Protein 1ZK4 (pdb70)

B-factor: mean 18.52, std 14.56, range [4.97, 201.56]

Organism: Levilactobacillus brevis (NCBI:txid1580)

Solvent-accessible surface area: 11653 Å² total; per-residue (Å²): 105,98,86,0,80,74,13,9,0,0,0,1,22,0,10,101,17,34,1,49,10,0,0,41,34,0,20,104,23,31,2,70,0,5,0,2,9,144,89,57,92,52,0,101,158,8,6,172,87,31,17,77,93,90,64,3,62,22,45,104,11,47,8,36,65,83,110,5,2,58,133,0,4,70,30,0,82,189,42,31,22,70,7,3,0,0,0,4,22,23,40,54,57,19,122,61,28,113,155,107,28,71,86,77,44,95,165,138,0,30,29,21,0,44,60,1,4,84,29,0,5,89,20,0,26,103,74,0,63,95,113,73,48,19,1,0,0,0,0,11,0,10,4,9,8,75,58,63,24,115,56,22,8,2,42,27,42,0,9,25,32,0,59,97,48,2,61,70,14,0,108,55,1,52,144,112,118,32,61,6,23,0,1,2,0,0,14,9,60,14,84,21,96,122,19,79,101,110,135,52,22,57,122,56,31,20,89,160,120,84,4,44,119,27,100,13,18,79,28,44,55,0,0,117,34,0,1,71,0,0,0,79,98,2,161,201,19,48,17,45,45,42,59,49,19,21,23,29,44,97,142

Radius of gyration: 17.1 Å; Cα contacts (8 Å, |Δi|>4): 601; chains: 1; bounding box: 49×46×36 Å

Nearest PDB structures (foldseek):
  6y0s-assembly1_AAA  TM=1.003E+00  e=1.163E-55  Levilactobacillus brevis
  7a2b-assembly1_A  TM=1.004E+00  e=5.174E-55  Levilactobacillus brevis
  6y10-assembly1_A  TM=1.003E+00  e=5.859E-55  Levilactobacillus brevis
  6y0z-assembly1_A  TM=1.003E+00  e=6.635E-55  Levilactobacillus brevis
  6y1c-assembly1_A  TM=1.003E+00  e=1.315E-54  Levilactobacillus brevis

Structure (mmCIF, N/CA/C/O backbone):
data_1ZK4
#
_entry.id   1ZK4
#
_cell.length_a   55.999
_cell.length_b   79.946
_cell.length_c   114.427
_cell.angle_alpha   90.00
_cell.angle_beta   90.00
_cell.angle_gamma   90.00
#
_symmetry.space_group_name_H-M   'I 2 2 2'
#
loop_
_entity.id
_entity.type
_entity.pdbx_description
1 polymer 'R-specific alcohol dehydrogenase'
2 non-polymer 'MAGNESIUM ION'
3 non-polymer 'NADP NICOTINAMIDE-ADENINE-DINUCLEOTIDE PHOSPHATE'
4 non-polymer 1-PHENYLETHANONE
5 water water
#
loop_
_atom_site.group_PDB
_atom_site.id
_atom_site.type_symbol
_atom_site.label_atom_id
_atom_site.label_alt_id
_atom_site.label_comp_id
_atom_site.label_asym_id
_atom_site.label_entity_id
_atom_site.label_seq_id
_atom_site.pdbx_PDB_ins_code
_atom_site.Cartn_x
_atom_site.Cartn_y
_atom_site.Cartn_z
_atom_site.occupancy
_atom_site.B_iso_or_equiv
_atom_site.auth_seq_id
_atom_site.auth_comp_id
_atom_site.auth_asym_id
_atom_site.auth_atom_id
_atom_site.pdbx_PDB_model_num
ATOM 1 N N . SER A 1 1 ? 0.841 33.304 2.879 1.00 24.75 1 SER A N 1
ATOM 2 C CA . SER A 1 1 ? 0.082 34.376 3.573 1.00 24.25 1 SER A CA 1
ATOM 3 C C . SER A 1 1 ? -1.402 34.020 3.678 1.00 22.32 1 SER A C 1
ATOM 4 O O . SER A 1 1 ? -2.019 33.594 2.700 1.00 23.22 1 SER A O 1
ATOM 7 N N . ASN A 1 2 ? -1.945 34.170 4.882 1.00 20.06 2 ASN A N 1
ATOM 8 C CA . ASN A 1 2 ? -3.364 34.035 5.163 1.00 17.91 2 ASN A CA 1
ATOM 9 C C . ASN A 1 2 ? -3.963 32.640 4.985 1.00 15.61 2 ASN A C 1
ATOM 10 O O . ASN A 1 2 ? -5.171 32.482 5.145 1.00 16.07 2 ASN A O 1
ATOM 15 N N . ARG A 1 3 ? -3.157 31.606 4.720 1.00 13.53 3 ARG A N 1
ATOM 16 C CA . ARG A 1 3 ? -3.718 30.312 4.382 1.00 13.09 3 ARG A CA 1
ATOM 17 C C . ARG A 1 3 ? -4.390 29.622 5.554 1.00 12.35 3 ARG A C 1
ATOM 18 O O . ARG A 1 3 ? -5.154 28.697 5.338 1.00 13.27 3 ARG A O 1
ATOM 26 N N A LEU A 1 4 ? -4.081 30.067 6.774 0.50 12.23 4 LEU A N 1
ATOM 27 N N B LEU A 1 4 ? -4.111 30.070 6.774 0.50 11.90 4 LEU A N 1
ATOM 28 C CA A LEU A 1 4 ? -4.635 29.505 8.002 0.50 11.93 4 LEU A CA 1
ATOM 29 C CA B LEU A 1 4 ? -4.721 29.500 7.966 0.50 11.52 4 LEU A CA 1
ATOM 30 C C A LEU A 1 4 ? -5.334 30.577 8.835 0.50 12.04 4 LEU A C 1
ATOM 31 C C B LEU A 1 4 ? -5.521 30.563 8.728 0.50 11.52 4 LEU A C 1
ATOM 32 O O A LEU A 1 4 ? -5.481 30.426 10.051 0.50 12.60 4 LEU A O 1
ATOM 33 O O B LEU A 1 4 ? -5.523 30.561 9.960 0.50 12.38 4 LEU A O 1
ATOM 42 N N A ASP A 1 5 ? -5.789 31.636 8.187 0.50 11.92 5 ASP A N 1
ATOM 43 N N B ASP A 1 5 ? -6.219 31.433 7.999 0.50 11.77 5 ASP A N 1
ATOM 44 C CA A ASP A 1 5 ? -6.477 32.689 8.899 0.50 12.75 5 ASP A CA 1
ATOM 45 C CA B ASP A 1 5 ? -6.976 32.516 8.606 0.50 12.20 5 ASP A CA 1
ATOM 46 C C A ASP A 1 5 ? -7.589 32.110 9.750 0.50 12.51 5 ASP A C 1
ATOM 47 C C B ASP A 1 5 ? -7.912 31.966 9.665 0.50 12.07 5 ASP A C 1
ATOM 48 O O A ASP A 1 5 ? -8.363 31.257 9.308 0.50 13.39 5 ASP A O 1
ATOM 49 O O B ASP A 1 5 ? -8.681 31.029 9.421 0.50 12.21 5 ASP A O 1
ATOM 58 N N A GLY A 1 6 ? -7.655 32.566 10.995 0.50 12.75 6 GLY A N 1
ATOM 59 N N B GLY A 1 6 ? -7.806 32.539 10.856 0.50 11.99 6 GLY A N 1
ATOM 60 C CA A GLY A 1 6 ? -8.706 32.153 11.900 0.50 12.77 6 GLY A CA 1
ATOM 61 C CA B GLY A 1 6 ? -8.664 32.193 11.968 0.50 12.15 6 GLY A CA 1
ATOM 62 C C A GLY A 1 6 ? -8.471 30.840 12.635 0.50 12.55 6 GLY A C 1
ATOM 63 C C B GLY A 1 6 ? -8.459 30.845 12.647 0.50 12.14 6 GLY A C 1
ATOM 64 O O A GLY A 1 6 ? -9.127 30.583 13.638 0.50 13.38 6 GLY A O 1
ATOM 65 O O B GLY A 1 6 ? -9.137 30.567 13.628 0.50 12.95 6 GLY A O 1
ATOM 66 N N . LYS A 1 7 ? -7.545 30.003 12.166 1.00 11.84 7 LYS A N 1
ATOM 67 C CA . LYS A 1 7 ? -7.309 28.708 12.766 1.00 11.43 7 LYS A CA 1
ATOM 68 C C . LYS A 1 7 ? -6.621 28.857 14.125 1.00 11.66 7 LYS A C 1
ATOM 69 O O . LYS A 1 7 ? -5.868 29.813 14.363 1.00 12.09 7 LYS A O 1
ATOM 75 N N . VAL A 1 8 ? -6.883 27.901 15.003 1.00 11.36 8 VAL A N 1
ATOM 76 C CA . VAL A 1 8 ? -6.277 27.814 16.319 1.00 11.00 8 VAL A CA 1
ATOM 77 C C . VAL A 1 8 ? -5.724 26.393 16.424 1.00 10.84 8 VAL A C 1
ATOM 78 O O . VAL A 1 8 ? -6.477 25.441 16.365 1.00 11.57 8 VAL A O 1
ATOM 82 N N . ALA A 1 9 ? -4.408 26.282 16.535 1.00 10.75 9 ALA A N 1
ATOM 83 C CA . ALA A 1 9 ? -3.740 24.995 16.459 1.00 10.62 9 ALA A CA 1
ATOM 84 C C . ALA A 1 9 ? -2.994 24.651 17.733 1.00 10.89 9 ALA A C 1
ATOM 85 O O . ALA A 1 9 ? -2.345 25.482 18.318 1.00 13.32 9 ALA A O 1
ATOM 87 N N . ILE A 1 10 ? -3.067 23.385 18.100 1.00 10.59 10 ILE A N 1
ATOM 88 C CA . ILE A 1 10 ? -2.178 22.757 19.086 1.00 10.89 10 ILE A CA 1
ATOM 89 C C . ILE A 1 10 ? -1.166 21.918 18.315 1.00 10.98 10 ILE A C 1
ATOM 90 O O . ILE A 1 10 ? -1.561 21.124 17.465 1.00 11.39 10 ILE A O 1
ATOM 95 N N . ILE A 1 11 ? 0.114 22.074 18.635 1.00 10.67 11 ILE A N 1
ATOM 96 C CA . ILE A 1 11 ? 1.167 21.255 18.038 1.00 10.80 11 ILE A CA 1
ATOM 97 C C . ILE A 1 11 ? 1.942 20.624 19.179 1.00 10.95 11 ILE A C 1
ATOM 98 O O . ILE A 1 11 ? 2.640 21.307 19.935 1.00 11.74 11 ILE A O 1
ATOM 103 N N . THR A 1 12 ? 1.817 19.309 19.323 1.00 10.86 12 THR A N 1
ATOM 104 C CA . THR A 1 12 ? 2.578 18.625 20.370 1.00 11.48 12 THR A CA 1
ATOM 105 C C . THR A 1 12 ? 4.009 18.449 19.938 1.00 11.71 12 THR A C 1
ATOM 106 O O . THR A 1 12 ? 4.304 18.255 18.763 1.00 12.85 12 THR A O 1
ATOM 110 N N . GLY A 1 13 ? 4.927 18.501 20.893 1.00 12.28 13 GLY A N 1
ATOM 111 C CA . GLY A 1 13 ? 6.330 18.495 20.531 1.00 13.04 13 GLY A CA 1
ATOM 112 C C . GLY A 1 13 ? 6.702 19.613 19.585 1.00 12.32 13 GLY A C 1
ATOM 113 O O . GLY A 1 13 ? 7.506 19.453 18.671 1.00 13.80 13 GLY A O 1
ATOM 114 N N . GLY A 1 14 ? 6.117 20.779 19.824 1.00 12.03 14 GLY A N 1
ATOM 115 C CA . GLY A 1 14 ? 6.273 21.921 18.957 1.00 12.27 14 GLY A CA 1
ATOM 116 C C . GLY A 1 14 ? 7.440 22.832 19.263 1.00 12.27 14 GLY A C 1
ATOM 117 O O . GLY A 1 14 ? 7.582 23.893 18.680 1.00 13.18 14 GLY A O 1
ATOM 118 N N . THR A 1 15 ? 8.263 22.449 20.230 1.00 13.34 15 THR A N 1
ATOM 119 C CA . THR A 1 15 ? 9.341 23.321 20.691 1.00 14.08 15 THR A CA 1
ATOM 120 C C . THR A 1 15 ? 10.673 23.112 19.995 1.00 14.54 15 THR A C 1
ATOM 121 O O . THR A 1 15 ? 11.593 23.896 20.193 1.00 15.69 15 THR A O 1
ATOM 125 N N . LEU A 1 16 ? 10.765 22.070 19.168 1.00 14.58 16 LEU A N 1
ATOM 126 C CA . LEU A 1 16 ? 12.000 21.634 18.517 1.00 15.34 16 LEU A CA 1
ATOM 127 C C . LEU A 1 16 ? 11.703 21.152 17.119 1.00 14.61 16 LEU A C 1
ATOM 128 O O . LEU A 1 16 ? 10.612 20.662 16.866 1.00 14.97 16 LEU A O 1
ATOM 133 N N . GLY A 1 17 ? 12.687 21.265 16.233 1.00 14.94 17 GLY A N 1
ATOM 134 C CA . GLY A 1 17 ? 12.723 20.474 15.015 1.00 14.52 17 GLY A CA 1
ATOM 135 C C . GLY A 1 17 ? 11.502 20.658 14.135 1.00 13.54 17 GLY A C 1
ATOM 136 O O . GLY A 1 17 ? 11.085 21.773 13.829 1.00 13.99 17 GLY A O 1
ATOM 137 N N . ILE A 1 18 ? 10.959 19.538 13.699 1.00 13.35 18 ILE A N 1
ATOM 138 C CA . ILE A 1 18 ? 9.788 19.529 12.834 1.00 12.85 18 ILE A CA 1
ATOM 139 C C . ILE A 1 18 ? 8.631 20.315 13.461 1.00 12.33 18 ILE A C 1
ATOM 140 O O . ILE A 1 18 ? 8.031 21.163 12.805 1.00 12.31 18 ILE A O 1
ATOM 145 N N . GLY A 1 19 ? 8.317 20.024 14.715 1.00 12.01 19 GLY A N 1
ATOM 146 C CA . GLY A 1 19 ? 7.201 20.691 15.365 1.00 11.83 19 GLY A CA 1
ATOM 147 C C . GLY A 1 19 ? 7.345 22.199 15.404 1.00 11.79 19 GLY A C 1
ATOM 148 O O . GLY A 1 19 ? 6.382 22.937 15.202 1.00 11.68 19 GLY A O 1
ATOM 149 N N . LEU A 1 20 ? 8.556 22.656 15.697 1.00 11.76 20 LEU A N 1
ATOM 150 C CA . LEU A 1 20 ? 8.847 24.087 15.713 1.00 12.14 20 LEU A CA 1
ATOM 151 C C . LEU A 1 20 ? 8.665 24.726 14.336 1.00 11.79 20 LEU A C 1
ATOM 152 O O . LEU A 1 20 ? 8.172 25.845 14.236 1.00 12.06 20 LEU A O 1
ATOM 157 N N . ALA A 1 21 ? 9.075 24.035 13.281 1.00 11.91 21 ALA A N 1
ATOM 158 C CA . ALA A 1 21 ? 8.881 24.557 11.935 1.00 11.33 21 ALA A CA 1
ATOM 159 C C . ALA A 1 21 ? 7.412 24.606 11.569 1.00 11.31 21 ALA A C 1
ATOM 160 O O . ALA A 1 21 ? 6.969 25.572 10.970 1.00 11.65 21 ALA A O 1
ATOM 162 N N . ILE A 1 22 ? 6.654 23.583 11.945 1.00 10.89 22 ILE A N 1
ATOM 163 C CA . ILE A 1 22 ? 5.220 23.602 11.719 1.00 10.88 22 ILE A CA 1
ATOM 164 C C . ILE A 1 22 ? 4.620 24.831 12.432 1.00 11.32 22 ILE A C 1
ATOM 165 O O . ILE A 1 22 ? 3.847 25.592 11.856 1.00 11.52 22 ILE A O 1
ATOM 170 N N . ALA A 1 23 ? 5.015 25.049 13.681 1.00 11.01 23 ALA A N 1
ATOM 171 C CA . ALA A 1 23 ? 4.522 26.200 14.442 1.00 11.22 23 ALA A CA 1
ATOM 172 C C . ALA A 1 23 ? 4.854 27.507 13.764 1.00 11.53 23 ALA A C 1
ATOM 173 O O . ALA A 1 23 ? 4.013 28.406 13.710 1.00 12.23 23 ALA A O 1
ATOM 175 N N . THR A 1 24 ? 6.083 27.614 13.268 1.00 11.88 24 THR A N 1
ATOM 176 C CA . THR A 1 24 ? 6.561 28.845 12.644 1.00 12.28 24 THR A CA 1
ATOM 177 C C . THR A 1 24 ? 5.746 29.167 11.396 1.00 12.43 24 THR A C 1
ATOM 178 O O . THR A 1 24 ? 5.292 30.284 11.216 1.00 13.25 24 THR A O 1
ATOM 182 N N . LYS A 1 25 ? 5.553 28.173 10.539 1.00 12.06 25 LYS A N 1
ATOM 183 C CA . LYS A 1 25 ? 4.794 28.385 9.326 1.00 11.93 25 LYS A CA 1
ATOM 184 C C . LYS A 1 25 ? 3.320 28.582 9.627 1.00 11.73 25 LYS A C 1
ATOM 185 O O . LYS A 1 25 ? 2.655 29.371 8.958 1.00 12.86 25 LYS A O 1
ATOM 191 N N . PHE A 1 26 ? 2.794 27.929 10.656 1.00 11.42 26 PHE A N 1
ATOM 192 C CA . PHE A 1 26 ? 1.396 28.131 11.018 1.00 11.18 26 PHE A CA 1
ATOM 193 C C . PHE A 1 26 ? 1.171 29.585 11.435 1.00 11.94 26 PHE A C 1
ATOM 194 O O . PHE A 1 26 ? 0.190 30.202 11.001 1.00 12.52 26 PHE A O 1
ATOM 202 N N . VAL A 1 27 ? 2.049 30.119 12.286 1.00 11.60 27 VAL A N 1
ATOM 203 C CA . VAL A 1 27 ? 1.919 31.502 12.689 1.00 11.97 27 VAL A CA 1
ATOM 204 C C . VAL A 1 27 ? 2.018 32.429 11.460 1.00 12.59 27 VAL A C 1
ATOM 205 O O . VAL A 1 27 ? 1.265 33.404 11.336 1.00 13.23 27 VAL A O 1
ATOM 209 N N A GLU A 1 28 ? 2.955 32.144 10.562 0.50 12.91 28 GLU A N 1
ATOM 210 N N B GLU A 1 28 ? 2.979 32.152 10.584 0.50 12.40 28 GLU A N 1
ATOM 211 C CA A GLU A 1 28 ? 3.133 32.968 9.366 0.50 13.91 28 GLU A CA 1
ATOM 212 C CA B GLU A 1 28 ? 3.152 32.946 9.372 0.50 13.21 28 GLU A CA 1
ATOM 213 C C A GLU A 1 28 ? 1.895 32.986 8.492 0.50 13.61 28 GLU A C 1
ATOM 214 C C B GLU A 1 28 ? 1.845 33.019 8.596 0.50 12.98 28 GLU A C 1
ATOM 215 O O A GLU A 1 28 ? 1.663 33.957 7.782 0.50 14.35 28 GLU A O 1
ATOM 216 O O B GLU A 1 28 ? 1.491 34.078 8.097 0.50 13.85 28 GLU A O 1
ATOM 227 N N . GLU A 1 29 ? 1.130 31.905 8.517 1.00 12.62 29 GLU A N 1
ATOM 228 C CA . GLU A 1 29 ? -0.088 31.799 7.740 1.00 12.41 29 GLU A CA 1
ATOM 229 C C . GLU A 1 29 ? -1.344 32.232 8.474 1.00 12.50 29 GLU A C 1
ATOM 230 O O . GLU A 1 29 ? -2.447 32.104 7.942 1.00 13.34 29 GLU A O 1
ATOM 236 N N . GLY A 1 30 ? -1.192 32.793 9.667 1.00 12.70 30 GLY A N 1
ATOM 237 C CA . GLY A 1 30 ? -2.304 33.415 10.355 1.00 12.77 30 GLY A CA 1
ATOM 238 C C . GLY A 1 30 ? -2.932 32.607 11.472 1.00 12.38 30 GLY A C 1
ATOM 239 O O . GLY A 1 30 ? -3.896 33.059 12.087 1.00 13.20 30 GLY A O 1
ATOM 240 N N . ALA A 1 31 ? -2.436 31.399 11.738 1.00 11.78 31 ALA A N 1
ATOM 241 C CA . ALA A 1 31 ? -2.955 30.606 12.843 1.00 11.60 31 ALA A CA 1
ATOM 242 C C . ALA A 1 31 ? -2.434 31.119 14.182 1.00 11.80 31 ALA A C 1
ATOM 243 O O . ALA A 1 31 ? -1.309 31.604 14.283 1.00 13.55 31 ALA A O 1
ATOM 245 N N . LYS A 1 32 ? -3.238 30.925 15.221 1.00 11.78 32 LYS A N 1
ATOM 246 C CA . LYS A 1 32 ? -2.775 31.021 16.597 1.00 12.11 32 LYS A CA 1
ATOM 247 C C . LYS A 1 32 ? -2.329 29.631 17.000 1.00 11.98 32 LYS A C 1
ATOM 248 O O . LYS A 1 32 ? -2.938 28.664 16.598 1.00 13.45 32 LYS A O 1
ATOM 254 N N . VAL A 1 33 ? -1.243 29.541 17.766 1.00 11.47 33 VAL A N 1
ATOM 255 C CA . VAL A 1 33 ? -0.602 28.250 18.029 1.00 11.67 33 VAL A CA 1
ATOM 256 C C . VAL A 1 33 ? -0.260 28.088 19.499 1.00 11.68 33 VAL A C 1
ATOM 257 O O . VAL A 1 33 ? 0.324 28.962 20.109 1.00 12.58 33 VAL A O 1
ATOM 261 N N . MET A 1 34 ? -0.606 26.931 20.040 1.00 11.31 34 MET A N 1
ATOM 262 C CA . MET A 1 34 ? -0.080 26.471 21.317 1.00 11.54 34 MET A CA 1
ATOM 263 C C . MET A 1 34 ? 0.857 25.306 21.031 1.00 12.18 34 MET A C 1
ATOM 264 O O . MET A 1 34 ? 0.417 24.271 20.522 1.00 12.86 34 MET A O 1
ATOM 269 N N . ILE A 1 35 ? 2.135 25.487 21.356 1.00 11.38 35 ILE A N 1
ATOM 270 C CA . ILE A 1 35 ? 3.105 24.407 21.255 1.00 11.46 35 ILE A CA 1
ATOM 271 C C . ILE A 1 35 ? 3.274 23.735 22.600 1.00 11.59 35 ILE A C 1
ATOM 272 O O . ILE A 1 35 ? 3.237 24.393 23.630 1.00 13.11 35 ILE A O 1
ATOM 277 N N . THR A 1 36 ? 3.482 22.427 22.592 1.00 11.77 36 THR A N 1
ATOM 278 C CA . THR A 1 36 ? 3.808 21.703 23.823 1.00 12.10 36 THR A CA 1
ATOM 279 C C . THR A 1 36 ? 5.201 21.102 23.761 1.00 12.25 36 THR A C 1
ATOM 280 O O . THR A 1 36 ? 5.779 20.883 22.705 1.00 13.36 36 THR A O 1
ATOM 284 N N . GLY A 1 37 ? 5.716 20.820 24.942 1.00 12.89 37 GLY A N 1
ATOM 285 C CA . GLY A 1 37 ? 6.964 20.125 25.098 1.00 13.68 37 GLY A CA 1
ATOM 286 C C . GLY A 1 37 ? 7.126 19.821 26.567 1.00 14.07 37 GLY A C 1
ATOM 287 O O . GLY A 1 37 ? 6.392 20.347 27.416 1.00 14.32 37 GLY A O 1
ATOM 288 N N . ARG A 1 38 ? 8.109 18.988 26.878 1.00 14.78 38 ARG A N 1
ATOM 289 C CA . ARG A 1 38 ? 8.354 18.564 28.244 1.00 15.76 38 ARG A CA 1
ATOM 290 C C . ARG A 1 38 ? 9.061 19.580 29.118 1.00 15.50 38 ARG A C 1
ATOM 291 O O . ARG A 1 38 ? 8.951 19.508 30.336 1.00 16.92 38 ARG A O 1
ATOM 299 N N . HIS A 1 39 ? 9.818 20.483 28.512 1.00 15.57 39 HIS A N 1
ATOM 300 C CA . HIS A 1 39 ? 10.762 21.324 29.257 1.00 16.03 39 HIS A CA 1
ATOM 301 C C . HIS A 1 39 ? 10.446 22.794 29.083 1.00 16.51 39 HIS A C 1
ATOM 302 O O . HIS A 1 39 ? 10.488 23.315 27.974 1.00 16.55 39 HIS A O 1
ATOM 309 N N . SER A 1 40 ? 10.139 23.461 30.195 1.00 17.64 40 SER A N 1
ATOM 310 C CA . SER A 1 40 ? 9.729 24.866 30.178 1.00 18.80 40 SER A CA 1
ATOM 311 C C . SER A 1 40 ? 10.822 25.779 29.681 1.00 19.20 40 SER A C 1
ATOM 312 O O . SER A 1 40 ? 10.563 26.763 28.993 1.00 19.39 40 SER A O 1
ATOM 315 N N . ASP A 1 41 ? 12.048 25.457 30.048 1.00 19.62 41 ASP A N 1
ATOM 316 C CA . ASP A 1 41 ? 13.197 26.215 29.600 1.00 21.12 41 ASP A CA 1
ATOM 317 C C . ASP A 1 41 ? 13.190 26.327 28.061 1.00 20.14 41 ASP A C 1
ATOM 318 O O . ASP A 1 41 ? 13.211 27.411 27.467 1.00 22.70 41 ASP A O 1
ATOM 323 N N . VAL A 1 42 ? 13.071 25.184 27.420 1.00 18.31 42 VAL A N 1
ATOM 324 C CA . VAL A 1 42 ? 13.116 25.124 25.973 1.00 17.39 42 VAL A CA 1
ATOM 325 C C . VAL A 1 42 ? 11.868 25.737 25.346 1.00 16.66 42 VAL A C 1
ATOM 326 O O . VAL A 1 42 ? 11.940 26.470 24.358 1.00 17.72 42 VAL A O 1
ATOM 330 N N . GLY A 1 43 ? 10.726 25.427 25.937 1.00 15.77 43 GLY A N 1
ATOM 331 C CA . GLY A 1 43 ? 9.449 25.770 25.357 1.00 14.98 43 GLY A CA 1
ATOM 332 C C . GLY A 1 43 ? 9.138 27.255 25.364 1.00 15.15 43 GLY A C 1
ATOM 333 O O . GLY A 1 43 ? 8.615 27.784 24.387 1.00 15.62 43 GLY A O 1
ATOM 334 N N . GLU A 1 44 ? 9.449 27.953 26.449 1.00 15.69 44 GLU A N 1
ATOM 335 C CA . GLU A 1 44 ? 9.176 29.387 26.469 1.00 17.07 44 GLU A CA 1
ATOM 336 C C . GLU A 1 44 ? 10.050 30.133 25.484 1.00 17.51 44 GLU A C 1
ATOM 337 O O . GLU A 1 44 ? 9.571 31.046 24.807 1.00 17.78 44 GLU A O 1
ATOM 343 N N . LYS A 1 45 ? 11.321 29.735 25.402 1.00 18.67 45 LYS A N 1
ATOM 344 C CA . LYS A 1 45 ? 12.255 30.278 24.431 1.00 19.47 45 LYS A CA 1
ATOM 345 C C . LYS A 1 45 ? 11.709 30.081 23.029 1.00 18.26 45 LYS A C 1
ATOM 346 O O . LYS A 1 45 ? 11.722 31.000 22.214 1.00 18.01 45 LYS A O 1
ATOM 352 N N . ALA A 1 46 ? 11.249 28.864 22.757 1.00 17.23 46 ALA A N 1
ATOM 353 C CA . ALA A 1 46 ? 10.787 28.504 21.427 1.00 16.17 46 ALA A CA 1
ATOM 354 C C . ALA A 1 46 ? 9.596 29.366 21.017 1.00 15.33 46 ALA A C 1
ATOM 355 O O . ALA A 1 46 ? 9.568 29.899 19.922 1.00 15.71 46 ALA A O 1
ATOM 357 N N . ALA A 1 47 ? 8.608 29.499 21.890 1.00 14.65 47 ALA A N 1
ATOM 358 C CA . ALA A 1 47 ? 7.431 30.291 21.561 1.00 14.61 47 ALA A CA 1
ATOM 359 C C . ALA A 1 47 ? 7.823 31.730 21.233 1.00 14.97 47 ALA A C 1
ATOM 360 O O . ALA A 1 47 ? 7.402 32.278 20.220 1.00 15.50 47 ALA A O 1
ATOM 362 N N . LYS A 1 48 ? 8.650 32.338 22.079 1.00 15.78 48 LYS A N 1
ATOM 363 C CA . LYS A 1 48 ? 9.046 33.718 21.870 1.00 17.17 48 LYS A CA 1
ATOM 364 C C . LYS A 1 48 ? 9.846 33.872 20.581 1.00 17.96 48 LYS A C 1
ATOM 365 O O . LYS A 1 48 ? 9.775 34.915 19.948 1.00 18.66 48 LYS A O 1
ATOM 371 N N . SER A 1 49 ? 10.593 32.845 20.184 1.00 18.29 49 SER A N 1
ATOM 372 C CA . SER A 1 49 ? 11.401 32.909 18.970 1.00 18.84 49 SER A CA 1
ATOM 373 C C . SER A 1 49 ? 10.543 32.967 17.703 1.00 18.25 49 SER A C 1
ATOM 374 O O . SER A 1 49 ? 11.007 33.409 16.656 1.00 19.55 49 SER A O 1
ATOM 377 N N . VAL A 1 50 ? 9.301 32.494 17.809 1.00 16.90 50 VAL A N 1
ATOM 378 C CA . VAL A 1 50 ? 8.351 32.498 16.694 1.00 16.34 50 VAL A CA 1
ATOM 379 C C . VAL A 1 50 ? 7.492 33.768 16.652 1.00 16.08 50 VAL A C 1
ATOM 380 O O . VAL A 1 50 ? 7.254 34.310 15.591 1.00 16.98 50 VAL A O 1
ATOM 384 N N . GLY A 1 51 ? 6.989 34.205 17.792 1.00 15.06 51 GLY A N 1
ATOM 385 C CA . GLY A 1 51 ? 6.104 35.347 17.787 1.00 15.44 51 GLY A CA 1
ATOM 386 C C . GLY A 1 51 ? 5.716 35.755 19.175 1.00 15.18 51 GLY A C 1
ATOM 387 O O . GLY A 1 51 ? 6.279 35.300 20.155 1.00 15.44 51 GLY A O 1
ATOM 388 N N . THR A 1 52 ? 4.760 36.669 19.241 1.00 15.72 52 THR A N 1
ATOM 389 C CA . THR A 1 52 ? 4.305 37.207 20.510 1.00 16.23 52 THR A CA 1
ATOM 390 C C . THR A 1 52 ? 3.215 36.329 21.106 1.00 16.46 52 THR A C 1
ATOM 391 O O . THR A 1 52 ? 2.716 35.465 20.442 1.00 17.38 52 THR A O 1
ATOM 395 N N . PRO A 1 53 ? 2.858 36.514 22.373 1.00 15.98 53 PRO A N 1
ATOM 396 C CA . PRO A 1 53 ? 1.851 35.641 23.005 1.00 16.14 53 PRO A CA 1
ATOM 397 C C . PRO A 1 53 ? 0.465 35.684 22.388 1.00 15.41 53 PRO A C 1
ATOM 398 O O . PRO A 1 53 ? -0.289 34.743 22.569 1.00 16.90 53 PRO A O 1
ATOM 402 N N . ASP A 1 54 ? 0.136 36.764 21.676 1.00 14.65 54 ASP A N 1
ATOM 403 C CA . ASP A 1 54 ? -1.100 36.819 20.935 1.00 14.72 54 ASP A CA 1
ATOM 404 C C . ASP A 1 54 ? -1.109 35.913 19.702 1.00 14.34 54 ASP A C 1
ATOM 405 O O . ASP A 1 54 ? -2.161 35.706 19.131 1.00 15.97 54 ASP A O 1
ATOM 410 N N . GLN A 1 55 ? 0.065 35.435 19.290 1.00 14.06 55 GLN A N 1
ATOM 411 C CA . GLN A 1 55 ? 0.230 34.512 18.168 1.00 13.98 55 GLN A CA 1
ATOM 412 C C . GLN A 1 55 ? 0.535 33.071 18.590 1.00 13.21 55 GLN A C 1
ATOM 413 O O . GLN A 1 55 ? 0.045 32.163 17.981 1.00 13.90 55 GLN A O 1
ATOM 419 N N . ILE A 1 56 ? 1.383 32.919 19.592 1.00 12.67 56 ILE A N 1
ATOM 420 C CA . ILE A 1 56 ? 1.891 31.609 19.957 1.00 12.47 56 ILE A CA 1
ATOM 421 C C . ILE A 1 56 ? 2.282 31.620 21.437 1.00 13.83 56 ILE A C 1
ATOM 422 O O . ILE A 1 56 ? 2.898 32.538 21.945 1.00 15.69 56 ILE A O 1
ATOM 427 N N . GLN A 1 57 ? 1.893 30.538 22.107 1.00 12.57 57 GLN A N 1
ATOM 428 C CA . GLN A 1 57 ? 2.271 30.265 23.475 1.00 12.86 57 GLN A CA 1
ATOM 429 C C . GLN A 1 57 ? 2.723 28.815 23.636 1.00 13.14 57 GLN A C 1
ATOM 430 O O . GLN A 1 57 ? 2.546 28.008 22.735 1.00 13.57 57 GLN A O 1
ATOM 436 N N . PHE A 1 58 ? 3.335 28.563 24.787 1.00 13.08 58 PHE A N 1
ATOM 437 C CA . PHE A 1 58 ? 3.832 27.258 25.176 1.00 12.92 58 PHE A CA 1
ATOM 438 C C . PHE A 1 58 ? 2.996 26.710 26.316 1.00 13.35 58 PHE A C 1
ATOM 439 O O . PHE A 1 58 ? 2.600 27.450 27.225 1.00 14.89 58 PHE A O 1
ATOM 447 N N . PHE A 1 59 ? 2.770 25.403 26.290 1.00 12.83 59 PHE A N 1
ATOM 448 C CA . PHE A 1 59 ? 2.138 24.657 27.369 1.00 13.11 59 PHE A CA 1
ATOM 449 C C . PHE A 1 59 ? 2.955 23.404 27.656 1.00 13.25 59 PHE A C 1
ATOM 450 O O . PHE A 1 59 ? 3.120 22.546 26.785 1.00 13.80 59 PHE A O 1
ATOM 458 N N . GLN A 1 60 ? 3.468 23.290 28.872 1.00 13.67 60 GLN A N 1
ATOM 459 C CA . GLN A 1 60 ? 4.293 22.154 29.252 1.00 13.70 60 GLN A CA 1
ATOM 460 C C . GLN A 1 60 ? 3.424 20.907 29.397 1.00 13.98 60 GLN A C 1
ATOM 461 O O . GLN A 1 60 ? 2.461 20.901 30.140 1.00 14.70 60 GLN A O 1
ATOM 467 N N . HIS A 1 61 ? 3.759 19.846 28.665 1.00 13.89 61 HIS A N 1
ATOM 468 C CA . HIS A 1 61 ? 2.946 18.648 28.641 1.00 14.14 61 HIS A CA 1
ATOM 469 C C . HIS A 1 61 ? 3.720 17.537 27.992 1.00 14.46 61 HIS A C 1
ATOM 470 O O . HIS A 1 61 ? 4.419 17.732 27.004 1.00 16.74 61 HIS A O 1
ATOM 477 N N . ASP A 1 62 ? 3.589 16.370 28.588 1.00 15.07 62 ASP A N 1
ATOM 478 C CA . ASP A 1 62 ? 4.015 15.105 28.035 1.00 15.72 62 ASP A CA 1
ATOM 479 C C . ASP A 1 62 ? 2.776 14.496 27.376 1.00 15.32 62 ASP A C 1
ATOM 480 O O . ASP A 1 62 ? 1.763 14.334 28.022 1.00 15.28 62 ASP A O 1
ATOM 485 N N A SER A 1 63 ? 2.841 14.183 26.087 0.50 15.18 63 SER A N 1
ATOM 486 N N B SER A 1 63 ? 2.875 14.166 26.089 0.50 15.74 63 SER A N 1
ATOM 487 C CA A SER A 1 63 ? 1.646 13.718 25.380 0.50 14.48 63 SER A CA 1
ATOM 488 C CA B SER A 1 63 ? 1.722 13.679 25.328 0.50 15.52 63 SER A CA 1
ATOM 489 C C A SER A 1 63 ? 1.096 12.385 25.902 0.50 14.48 63 SER A C 1
ATOM 490 C C B SER A 1 63 ? 1.116 12.386 25.887 0.50 15.07 63 SER A C 1
ATOM 491 O O A SER A 1 63 ? -0.049 12.053 25.629 0.50 14.30 63 SER A O 1
ATOM 492 O O B SER A 1 63 ? -0.042 12.084 25.627 0.50 14.94 63 SER A O 1
ATOM 497 N N . SER A 1 64 ? 1.883 11.633 26.670 1.00 14.52 64 SER A N 1
ATOM 498 C CA . SER A 1 64 ? 1.379 10.418 27.304 1.00 15.02 64 SER A CA 1
ATOM 499 C C . SER A 1 64 ? 0.450 10.698 28.505 1.00 15.56 64 SER A C 1
ATOM 500 O O . SER A 1 64 ? -0.155 9.767 29.025 1.00 17.23 64 SER A O 1
ATOM 503 N N . ASP A 1 65 ? 0.371 11.957 28.937 1.00 15.45 65 ASP A N 1
ATOM 504 C CA . ASP A 1 65 ? -0.346 12.379 30.143 1.00 16.17 65 ASP A CA 1
ATOM 505 C C . ASP A 1 65 ? -1.778 12.695 29.751 1.00 16.09 65 ASP A C 1
ATOM 506 O O . ASP A 1 65 ? -2.083 13.783 29.273 1.00 15.65 65 ASP A O 1
ATOM 511 N N . GLU A 1 66 ? -2.655 11.728 29.972 1.00 16.47 66 GLU A N 1
ATOM 512 C CA . GLU A 1 66 ? -4.043 11.803 29.578 1.00 16.24 66 GLU A CA 1
ATOM 513 C C . GLU A 1 66 ? -4.762 13.001 30.209 1.00 16.81 66 GLU A C 1
ATOM 514 O O . GLU A 1 66 ? -5.443 13.755 29.519 1.00 16.96 66 GLU A O 1
ATOM 520 N N . ASP A 1 67 ? -4.613 13.185 31.517 1.00 17.40 67 ASP A N 1
ATOM 521 C CA . ASP A 1 67 ? -5.260 14.300 32.193 1.00 18.15 67 ASP A CA 1
ATOM 522 C C . ASP A 1 67 ? -4.761 15.648 31.673 1.00 17.25 67 ASP A C 1
ATOM 523 O O . ASP A 1 67 ? -5.524 16.614 31.578 1.00 18.58 67 ASP A O 1
ATOM 528 N N . GLY A 1 68 ? -3.483 15.725 31.344 1.00 15.95 68 GLY A N 1
ATOM 529 C CA . GLY A 1 68 ? -2.897 16.945 30.823 1.00 15.38 68 GLY A CA 1
ATOM 530 C C . GLY A 1 68 ? -3.475 17.385 29.496 1.00 14.18 68 GLY A C 1
ATOM 531 O O . GLY A 1 68 ? -3.478 18.568 29.195 1.00 15.01 68 GLY A O 1
ATOM 532 N N . TRP A 1 69 ? -3.959 16.441 28.700 1.00 14.64 69 TRP A N 1
ATOM 533 C CA . TRP A 1 69 ? -4.613 16.786 27.437 1.00 13.85 69 TRP A CA 1
ATOM 534 C C . TRP A 1 69 ? -5.829 17.705 27.614 1.00 14.24 69 TRP A C 1
ATOM 535 O O . TRP A 1 69 ? -6.036 18.625 26.835 1.00 13.85 69 TRP A O 1
ATOM 546 N N . THR A 1 70 ? -6.625 17.438 28.640 1.00 14.93 70 THR A N 1
ATOM 547 C CA . THR A 1 70 ? -7.779 18.259 28.955 1.00 16.06 70 THR A CA 1
ATOM 548 C C . THR A 1 70 ? -7.328 19.674 29.303 1.00 14.98 70 THR A C 1
ATOM 549 O O . THR A 1 70 ? -7.863 20.651 28.785 1.00 15.71 70 THR A O 1
ATOM 553 N N . LYS A 1 71 ? -6.300 19.776 30.142 1.00 14.80 71 LYS A N 1
ATOM 554 C CA . LYS A 1 71 ? -5.755 21.069 30.537 1.00 14.83 71 LYS A CA 1
ATOM 555 C C . LYS A 1 71 ? -5.185 21.823 29.350 1.00 13.86 71 LYS A C 1
ATOM 556 O O . LYS A 1 71 ? -5.307 23.036 29.284 1.00 14.47 71 LYS A O 1
ATOM 562 N N . LEU A 1 72 ? -4.574 21.112 28.413 1.00 13.36 72 LEU A N 1
ATOM 563 C CA . LEU A 1 72 ? -3.980 21.707 27.229 1.00 13.20 72 LEU A CA 1
ATOM 564 C C . LEU A 1 72 ? -5.057 22.318 26.337 1.00 13.06 72 LEU A C 1
ATOM 565 O O . LEU A 1 72 ? -4.933 23.456 25.889 1.00 13.26 72 LEU A O 1
ATOM 570 N N . PHE A 1 73 ? -6.118 21.566 26.065 1.00 13.44 73 PHE A N 1
ATOM 571 C CA . PHE A 1 73 ? -7.213 22.104 25.263 1.00 13.22 73 PHE A CA 1
ATOM 572 C C . PHE A 1 73 ? -7.847 23.320 25.956 1.00 13.44 73 PHE A C 1
ATOM 573 O O . PHE A 1 73 ? -8.133 24.332 25.315 1.00 14.30 73 PHE A O 1
ATOM 581 N N . ASP A 1 74 ? -8.039 23.243 27.274 1.00 14.29 74 ASP A N 1
ATOM 582 C CA . ASP A 1 74 ? -8.639 24.359 27.996 1.00 14.44 74 ASP A CA 1
ATOM 583 C C . ASP A 1 74 ? -7.744 25.584 27.938 1.00 14.10 74 ASP A C 1
ATOM 584 O O . ASP A 1 74 ? -8.229 26.687 27.772 1.00 14.90 74 ASP A O 1
ATOM 589 N N . ALA A 1 75 ? -6.440 25.415 28.099 1.00 14.19 75 ALA A N 1
ATOM 590 C CA . ALA A 1 75 ? -5.518 26.553 28.074 1.00 14.12 75 ALA A CA 1
ATOM 591 C C . ALA A 1 75 ? -5.471 27.192 26.696 1.00 13.49 75 ALA A C 1
ATOM 592 O O . ALA A 1 75 ? -5.405 28.405 26.564 1.00 14.41 75 ALA A O 1
ATOM 594 N N A THR A 1 76 ? -5.520 26.360 25.663 0.50 12.51 76 THR A N 1
ATOM 595 N N B THR A 1 76 ? -5.533 26.367 25.657 0.50 13.74 76 THR A N 1
ATOM 596 C CA A THR A 1 76 ? -5.476 26.866 24.304 0.50 12.19 76 THR A CA 1
ATOM 597 C CA B THR A 1 76 ? -5.505 26.877 24.294 0.50 14.23 76 THR A CA 1
ATOM 598 C C A THR A 1 76 ? -6.734 27.660 23.983 0.50 11.94 76 THR A C 1
ATOM 599 C C B THR A 1 76 ? -6.784 27.641 23.985 0.50 14.96 76 THR A C 1
ATOM 600 O O A THR A 1 76 ? -6.653 28.760 23.440 0.50 12.12 76 THR A O 1
ATOM 601 O O B THR A 1 76 ? -6.748 28.698 23.363 0.50 15.32 76 THR A O 1
ATOM 608 N N A GLU A 1 77 ? -7.888 27.116 24.333 0.50 11.90 77 GLU A N 1
ATOM 609 N N B GLU A 1 77 ? -7.906 27.107 24.443 0.50 15.93 77 GLU A N 1
ATOM 610 C CA A GLU A 1 77 ? -9.128 27.841 24.111 0.50 12.61 77 GLU A CA 1
ATOM 611 C CA B GLU A 1 77 ? -9.199 27.749 24.243 0.50 17.04 77 GLU A CA 1
ATOM 612 C C A GLU A 1 77 ? -9.163 29.145 24.923 0.50 13.07 77 GLU A C 1
ATOM 613 C C B GLU A 1 77 ? -9.291 29.078 24.978 0.50 16.96 77 GLU A C 1
ATOM 614 O O A GLU A 1 77 ? -9.601 30.172 24.426 0.50 12.77 77 GLU A O 1
ATOM 615 O O B GLU A 1 77 ? -9.906 30.018 24.486 0.50 17.81 77 GLU A O 1
ATOM 626 N N A LYS A 1 78 ? -8.697 29.126 26.166 0.50 13.87 78 LYS A N 1
ATOM 627 N N B LYS A 1 78 ? -8.683 29.141 26.158 0.50 16.20 78 LYS A N 1
ATOM 628 C CA A LYS A 1 78 ? -8.663 30.350 26.963 0.50 15.01 78 LYS A CA 1
ATOM 629 C CA B LYS A 1 78 ? -8.664 30.356 26.960 0.50 15.92 78 LYS A CA 1
ATOM 630 C C . LYS A 1 78 ? -7.830 31.433 26.272 1.00 15.39 78 LYS A C 1
ATOM 631 O O . LYS A 1 78 ? -8.209 32.603 26.251 1.00 16.30 78 LYS A O 1
ATOM 637 N N . ALA A 1 79 ? -6.688 31.045 25.705 1.0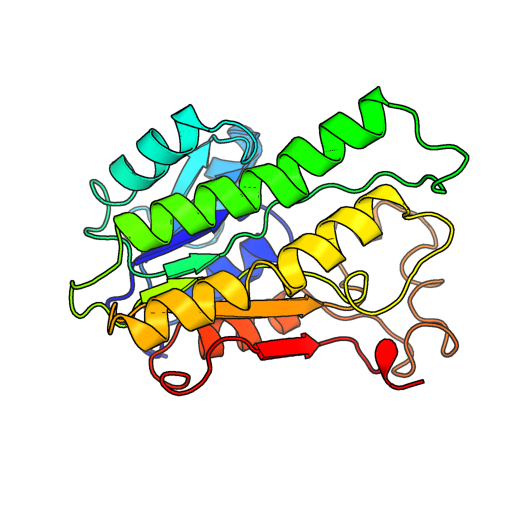0 14.62 79 ALA A N 1
ATOM 638 C CA . ALA A 1 79 ? -5.792 31.985 25.053 1.00 15.11 79 ALA A CA 1
ATOM 639 C C . ALA A 1 79 ? -6.327 32.486 23.719 1.00 14.41 79 ALA A C 1
ATOM 640 O O . ALA A 1 79 ? -6.225 33.662 23.427 1.00 15.63 79 ALA A O 1
ATOM 642 N N . PHE A 1 80 ? -6.884 31.584 22.913 1.00 13.75 80 PHE A N 1
ATOM 643 C CA . PHE A 1 80 ? -7.075 31.850 21.493 1.00 13.89 80 PHE A CA 1
ATOM 644 C C . PHE A 1 80 ? -8.475 31.588 20.946 1.00 13.90 80 PHE A C 1
ATOM 645 O O . PHE A 1 80 ? -8.753 31.877 19.787 1.00 15.02 80 PHE A O 1
ATOM 653 N N . GLY A 1 81 ? -9.356 31.034 21.769 1.00 14.29 81 GLY A N 1
ATOM 654 C CA . GLY A 1 81 ? -10.656 30.587 21.314 1.00 14.31 81 GLY A CA 1
ATOM 655 C C . GLY A 1 81 ? -10.627 29.124 20.896 1.00 14.57 81 GLY A C 1
ATOM 656 O O . GLY A 1 81 ? -9.583 28.459 20.976 1.00 14.43 81 GLY A O 1
ATOM 657 N N . PRO A 1 82 ? -11.774 28.603 20.480 1.00 14.46 82 PRO A N 1
ATOM 658 C CA . PRO A 1 82 ? -11.895 27.171 20.186 1.00 14.21 82 PRO A CA 1
ATOM 659 C C . PRO A 1 82 ? -10.847 26.622 19.234 1.00 13.45 82 PRO A C 1
ATOM 660 O O . PRO A 1 82 ? -10.561 27.179 18.187 1.00 13.55 82 PRO A O 1
ATOM 664 N N . VAL A 1 83 ? -10.309 25.468 19.600 1.00 12.83 83 VAL A N 1
ATOM 665 C CA . VAL A 1 83 ? -9.257 24.834 18.818 1.00 12.56 83 VAL A CA 1
ATOM 666 C C . VAL A 1 83 ? -9.854 24.260 17.538 1.00 12.20 83 VAL A C 1
ATOM 667 O O . VAL A 1 83 ? -10.886 23.604 17.583 1.00 13.52 83 VAL A O 1
ATOM 671 N N . SER A 1 84 ? -9.200 24.527 16.412 1.00 11.48 84 SER A N 1
ATOM 672 C CA . SER A 1 84 ? -9.601 23.982 15.119 1.00 11.46 84 SER A CA 1
ATOM 673 C C . SER A 1 84 ? -8.673 22.899 14.574 1.00 10.89 84 SER A C 1
ATOM 674 O O . SER A 1 84 ? -9.036 22.222 13.631 1.00 11.43 84 SER A O 1
ATOM 677 N N . THR A 1 85 ? -7.451 22.856 15.081 1.00 10.39 85 THR A N 1
ATOM 678 C CA . THR A 1 85 ? -6.389 22.113 14.400 1.00 10.78 85 THR A CA 1
ATOM 679 C C . THR A 1 85 ? -5.494 21.476 15.440 1.00 10.24 85 THR A C 1
ATOM 680 O O . THR A 1 85 ? -5.089 22.134 16.399 1.00 11.13 85 THR A O 1
ATOM 684 N N . LEU A 1 86 ? -5.196 20.196 15.277 1.00 10.24 86 LEU A N 1
ATOM 685 C CA . LEU A 1 86 ? -4.314 19.488 16.191 1.00 10.39 86 LEU A CA 1
ATOM 686 C C . LEU A 1 86 ? -3.262 18.774 15.354 1.00 10.01 86 LEU A C 1
ATOM 687 O O . LEU A 1 86 ? -3.620 18.002 14.466 1.00 10.75 86 LEU A O 1
ATOM 692 N N . VAL A 1 87 ? -1.998 18.971 15.699 1.00 10.14 87 VAL A N 1
ATOM 693 C CA . VAL A 1 87 ? -0.892 18.242 15.100 1.00 10.05 87 VAL A CA 1
ATOM 694 C C . VAL A 1 87 ? -0.272 17.392 16.200 1.00 10.04 87 VAL A C 1
ATOM 695 O O . VAL A 1 87 ? 0.351 17.918 17.129 1.00 11.09 87 VAL A O 1
ATOM 699 N N . ASN A 1 88 ? -0.497 16.089 16.113 1.00 10.35 88 ASN A N 1
ATOM 700 C CA . ASN A 1 88 ? 0.083 15.123 17.044 1.00 10.86 88 ASN A CA 1
ATOM 701 C C . ASN A 1 88 ? 1.462 14.765 16.533 1.00 11.36 88 ASN A C 1
ATOM 702 O O . ASN A 1 88 ? 1.642 13.816 15.783 1.00 12.66 88 ASN A O 1
ATOM 707 N N . ASN A 1 89 ? 2.447 15.537 16.967 1.00 11.70 89 ASN A N 1
ATOM 708 C CA . ASN A 1 89 ? 3.815 15.440 16.499 1.00 12.09 89 ASN A CA 1
ATOM 709 C C . ASN A 1 89 ? 4.793 14.877 17.526 1.00 13.05 89 ASN A C 1
ATOM 710 O O . ASN A 1 89 ? 5.829 14.362 17.130 1.00 15.14 89 ASN A O 1
ATOM 715 N N . ALA A 1 90 ? 4.474 14.953 18.814 1.00 12.95 90 ALA A N 1
ATOM 716 C CA . ALA A 1 90 ? 5.382 14.443 19.846 1.00 13.45 90 ALA A CA 1
ATOM 717 C C . ALA A 1 90 ? 5.626 12.959 19.664 1.00 13.63 90 ALA A C 1
ATOM 718 O O . ALA A 1 90 ? 4.707 12.187 19.407 1.00 13.90 90 ALA A O 1
ATOM 720 N N . GLY A 1 91 ? 6.878 12.559 19.787 1.00 13.84 91 GLY A N 1
ATOM 721 C CA . GLY A 1 91 ? 7.234 11.165 19.658 1.00 13.48 91 GLY A CA 1
ATOM 722 C C . GLY A 1 91 ? 8.644 10.915 20.115 1.00 14.23 91 GLY A C 1
ATOM 723 O O . GLY A 1 91 ? 9.457 11.846 20.179 1.00 16.16 91 GLY A O 1
ATOM 724 N N . ILE A 1 92 ? 8.913 9.659 20.439 1.00 13.59 92 ILE A N 1
ATOM 725 C CA . ILE A 1 92 ? 10.251 9.236 20.827 1.00 14.05 92 ILE A CA 1
ATOM 726 C C . ILE A 1 92 ? 10.587 7.970 20.072 1.00 13.96 92 ILE A C 1
ATOM 727 O O . ILE A 1 92 ? 9.723 7.304 19.494 1.00 14.14 92 ILE A O 1
ATOM 732 N N . ALA A 1 93 ? 11.868 7.641 20.089 1.00 15.25 93 ALA A N 1
ATOM 733 C CA . ALA A 1 93 ? 12.355 6.436 19.455 1.00 16.17 93 ALA A CA 1
ATOM 734 C C . ALA A 1 93 ? 13.236 5.674 20.411 1.00 15.78 93 ALA A C 1
ATOM 735 O O . ALA A 1 93 ? 13.906 6.242 21.280 1.00 16.67 93 ALA A O 1
ATOM 737 N N . VAL A 1 94 ? 13.166 4.365 20.264 1.00 15.52 94 VAL A N 1
ATOM 738 C CA . VAL A 1 94 ? 14.037 3.411 20.918 1.00 15.84 94 VAL A CA 1
ATOM 739 C C A VAL A 1 94 ? 14.811 2.703 19.813 0.50 14.79 94 VAL A C 1
ATOM 740 C C B VAL A 1 94 ? 14.866 2.715 19.820 0.50 15.43 94 VAL A C 1
ATOM 741 O O A VAL A 1 94 ? 14.222 2.231 18.839 0.50 15.09 94 VAL A O 1
ATOM 742 O O B VAL A 1 94 ? 14.316 2.205 18.840 0.50 15.88 94 VAL A O 1
ATOM 746 N N A ASN A 1 95 ? 16.127 2.630 19.952 0.50 14.70 95 ASN A N 1
ATOM 747 N N B ASN A 1 95 ? 16.189 2.733 19.972 0.50 15.75 95 ASN A N 1
ATOM 748 C CA A ASN A 1 95 ? 16.948 2.043 18.908 0.50 14.60 95 ASN A CA 1
ATOM 749 C CA B ASN A 1 95 ? 17.093 2.038 19.061 0.50 15.87 95 ASN A CA 1
ATOM 750 C C A ASN A 1 95 ? 17.259 0.597 19.229 0.50 13.73 95 ASN A C 1
ATOM 751 C C B ASN A 1 95 ? 17.219 0.590 19.499 0.50 14.75 95 ASN A C 1
ATOM 752 O O A ASN A 1 95 ? 18.393 0.233 19.563 0.50 14.74 95 ASN A O 1
ATOM 753 O O B ASN A 1 95 ? 18.177 0.210 20.173 0.50 14.89 95 ASN A O 1
ATOM 762 N N A LYS A 1 96 ? 16.203 -0.208 19.152 0.50 12.89 96 LYS A N 1
ATOM 763 N N B LYS A 1 96 ? 16.223 -0.209 19.145 0.50 13.61 96 LYS A N 1
ATOM 764 C CA A LYS A 1 96 ? 16.243 -1.624 19.444 0.50 12.70 96 LYS A CA 1
ATOM 765 C CA B LYS A 1 96 ? 16.238 -1.626 19.442 0.50 13.00 96 LYS A CA 1
ATOM 766 C C . LYS A 1 96 ? 15.419 -2.385 18.427 1.00 12.33 96 LYS A C 1
ATOM 767 O O . LYS A 1 96 ? 14.344 -1.939 17.997 1.00 12.42 96 LYS A O 1
ATOM 773 N N . SER A 1 97 ? 15.885 -3.565 18.073 1.00 12.06 97 SER A N 1
ATOM 774 C CA . SER A 1 97 ? 15.069 -4.518 17.345 1.00 11.96 97 SER A CA 1
ATOM 775 C C . SER A 1 97 ? 13.924 -4.995 18.231 1.00 11.62 97 SER A C 1
ATOM 776 O O . SER A 1 97 ? 13.983 -4.875 19.459 1.00 12.42 97 SER A O 1
ATOM 779 N N . VAL A 1 98 ? 12.891 -5.570 17.621 1.00 11.78 98 VAL A N 1
ATOM 780 C CA . VAL A 1 98 ? 11.835 -6.215 18.390 1.00 11.82 98 VAL A CA 1
ATOM 781 C C . VAL A 1 98 ? 12.430 -7.204 19.412 1.00 12.47 98 VAL A C 1
ATOM 782 O O . VAL A 1 98 ? 12.096 -7.186 20.601 1.00 12.84 98 VAL A O 1
ATOM 786 N N . GLU A 1 99 ? 13.345 -8.037 18.936 1.00 12.24 99 GLU A N 1
ATOM 787 C CA . GLU A 1 99 ? 13.980 -9.050 19.777 1.00 12.71 99 GLU A CA 1
ATOM 788 C C . GLU A 1 99 ? 14.590 -8.467 21.044 1.00 12.85 99 GLU A C 1
ATOM 789 O O . GLU A 1 99 ? 14.498 -9.055 22.121 1.00 13.80 99 GLU A O 1
ATOM 795 N N . GLU A 1 100 ? 15.217 -7.309 20.915 1.00 12.50 100 GLU A N 1
ATOM 796 C CA . GLU A 1 100 ? 15.993 -6.724 21.998 1.00 13.50 100 GLU A CA 1
ATOM 797 C C . GLU A 1 100 ? 15.261 -5.611 22.743 1.00 13.47 100 GLU A C 1
ATOM 798 O O . GLU A 1 100 ? 15.856 -4.937 23.569 1.00 14.68 100 GLU A O 1
ATOM 804 N N . THR A 1 101 ? 13.977 -5.414 22.462 1.00 12.81 101 THR A N 1
ATOM 805 C CA . THR A 1 101 ? 13.216 -4.367 23.142 1.00 12.68 101 THR A CA 1
ATOM 806 C C . THR A 1 101 ? 12.776 -4.871 24.506 1.00 12.55 101 THR A C 1
ATOM 807 O O . THR A 1 101 ? 12.181 -5.953 24.604 1.00 13.55 101 THR A O 1
ATOM 811 N N . THR A 1 102 ? 13.108 -4.127 25.560 1.00 13.10 102 THR A N 1
ATOM 812 C CA . THR A 1 102 ? 12.595 -4.494 26.876 1.00 13.61 102 THR A CA 1
ATOM 813 C C . THR A 1 102 ? 11.140 -4.090 26.984 1.00 13.63 102 THR A C 1
ATOM 814 O O . THR A 1 102 ? 10.672 -3.187 26.273 1.00 13.56 102 THR A O 1
ATOM 818 N N . THR A 1 103 ? 10.412 -4.721 27.883 1.00 13.77 103 THR A N 1
ATOM 819 C CA . THR A 1 103 ? 9.021 -4.346 28.087 1.00 14.27 103 THR A CA 1
ATOM 820 C C . THR A 1 103 ? 8.868 -2.902 28.564 1.00 13.97 103 THR A C 1
ATOM 821 O O . THR A 1 103 ? 7.949 -2.201 28.144 1.00 14.24 103 THR A O 1
ATOM 825 N N . ALA A 1 104 ? 9.793 -2.428 29.396 1.00 14.17 104 ALA A N 1
ATOM 826 C CA . ALA A 1 104 ? 9.750 -1.041 29.818 1.00 14.05 104 ALA A CA 1
ATOM 827 C C . ALA A 1 104 ? 9.908 -0.105 28.621 1.00 13.86 104 ALA A C 1
ATOM 828 O O . ALA A 1 104 ? 9.254 0.930 28.551 1.00 14.86 104 ALA A O 1
ATOM 830 N N . GLU A 1 105 ? 10.840 -0.408 27.724 1.00 13.76 105 GLU A N 1
ATOM 831 C CA . GLU A 1 105 ? 11.043 0.402 26.515 1.00 13.70 105 GLU A CA 1
ATOM 832 C C . GLU A 1 105 ? 9.797 0.430 25.645 1.00 12.80 105 GLU A C 1
ATOM 833 O O . GLU A 1 105 ? 9.391 1.477 25.161 1.00 13.62 105 GLU A O 1
ATOM 839 N N . TRP A 1 106 ? 9.223 -0.746 25.458 1.00 12.55 106 TRP A N 1
ATOM 840 C CA . TRP A 1 106 ? 7.992 -0.922 24.702 1.00 12.53 106 TRP A CA 1
ATOM 841 C C . TRP A 1 106 ? 6.895 -0.028 25.267 1.00 12.87 106 TRP A C 1
ATOM 842 O O . TRP A 1 106 ? 6.278 0.768 24.556 1.00 13.30 106 TRP A O 1
ATOM 853 N N . ARG A 1 107 ? 6.669 -0.136 26.567 1.00 13.66 107 ARG A N 1
ATOM 854 C CA . ARG A 1 107 ? 5.595 0.622 27.188 1.00 14.23 107 ARG A CA 1
ATOM 855 C C . ARG A 1 107 ? 5.846 2.132 27.146 1.00 13.81 107 ARG A C 1
ATOM 856 O O . ARG A 1 107 ? 4.925 2.921 26.917 1.00 14.91 107 ARG A O 1
ATOM 864 N N . LYS A 1 108 ? 7.096 2.533 27.337 1.00 13.43 108 LYS A N 1
ATOM 865 C CA . LYS A 1 108 ? 7.434 3.954 27.328 1.00 13.79 108 LYS A CA 1
ATOM 866 C C . LYS A 1 108 ? 7.169 4.562 25.954 1.00 13.45 108 LYS A C 1
ATOM 867 O O . LYS A 1 108 ? 6.589 5.651 25.840 1.00 14.39 108 LYS A O 1
ATOM 873 N N . LEU A 1 109 ? 7.645 3.884 24.918 1.00 12.63 109 LEU A N 1
ATOM 874 C CA . LEU A 1 109 ? 7.471 4.409 23.580 1.00 12.23 109 LEU A CA 1
ATOM 875 C C . LEU A 1 109 ? 5.998 4.421 23.187 1.00 12.40 109 LEU A C 1
ATOM 876 O O . LEU A 1 109 ? 5.524 5.407 22.626 1.00 13.24 109 LEU A O 1
ATOM 881 N N . LEU A 1 110 ? 5.280 3.338 23.475 1.00 12.55 110 LEU A N 1
ATOM 882 C CA . LEU A 1 110 ? 3.871 3.313 23.110 1.00 12.44 110 LEU A CA 1
ATOM 883 C C . LEU A 1 110 ? 3.087 4.385 23.862 1.00 12.41 110 LEU A C 1
ATOM 884 O O . LEU A 1 110 ? 2.138 4.937 23.320 1.00 12.84 110 LEU A O 1
ATOM 889 N N . ALA A 1 111 ? 3.472 4.684 25.098 1.00 12.71 111 ALA A N 1
ATOM 890 C CA . ALA A 1 111 ? 2.747 5.689 25.870 1.00 13.10 111 ALA A CA 1
ATOM 891 C C . ALA A 1 111 ? 2.765 7.047 25.155 1.00 12.79 111 ALA A C 1
ATOM 892 O O . ALA A 1 111 ? 1.754 7.744 25.114 1.00 13.83 111 ALA A O 1
ATOM 894 N N . VAL A 1 112 ? 3.908 7.422 24.587 1.00 12.85 112 VAL A N 1
ATOM 895 C CA . VAL A 1 112 ? 4.009 8.706 23.894 1.00 13.36 112 VAL A CA 1
ATOM 896 C C . VAL A 1 112 ? 3.442 8.589 22.460 1.00 12.57 112 VAL A C 1
ATOM 897 O O . VAL A 1 112 ? 2.583 9.361 22.019 1.00 13.76 112 VAL A O 1
ATOM 901 N N . ASN A 1 113 ? 3.945 7.615 21.718 1.00 12.03 113 ASN A N 1
ATOM 90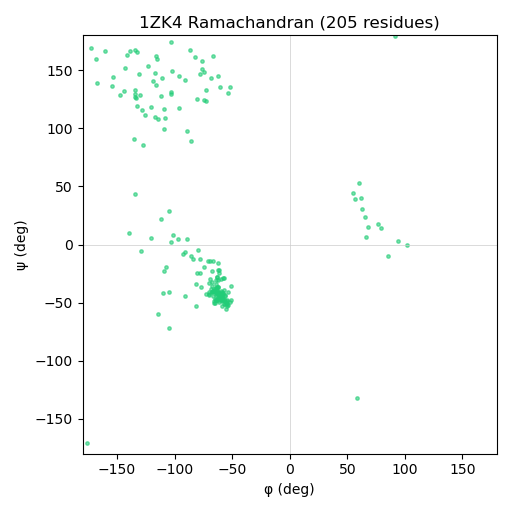2 C CA . ASN A 1 113 ? 3.737 7.593 20.275 1.00 11.79 113 ASN A CA 1
ATOM 903 C C . ASN A 1 113 ? 2.388 7.040 19.875 1.00 12.16 113 ASN A C 1
ATOM 904 O O . ASN A 1 113 ? 1.921 7.292 18.757 1.00 13.82 113 ASN A O 1
ATOM 909 N N . LEU A 1 114 ? 1.793 6.220 20.732 1.00 11.46 114 LEU A N 1
ATOM 910 C CA . LEU A 1 114 ? 0.513 5.610 20.404 1.00 11.64 114 LEU A CA 1
ATOM 911 C C . LEU A 1 114 ? -0.576 6.118 21.352 1.00 11.78 114 LEU A C 1
ATOM 912 O O . LEU A 1 114 ? -1.541 6.729 20.903 1.00 12.09 114 LEU A O 1
ATOM 917 N N . ASP A 1 115 ? -0.441 5.904 22.651 1.00 12.28 115 ASP A N 1
ATOM 918 C CA . ASP A 1 115 ? -1.448 6.390 23.575 1.00 12.60 115 ASP A CA 1
ATOM 919 C C . ASP A 1 115 ? -1.603 7.897 23.429 1.00 12.42 115 ASP A C 1
ATOM 920 O O . ASP A 1 115 ? -2.718 8.387 23.429 1.00 12.96 115 ASP A O 1
ATOM 925 N N . GLY A 1 116 ? -0.502 8.632 23.300 1.00 12.76 116 GLY A N 1
ATOM 926 C CA . GLY A 1 116 ? -0.581 10.079 23.237 1.00 13.30 116 GLY A CA 1
ATOM 927 C C . GLY A 1 116 ? -1.363 10.546 22.027 1.00 12.80 116 GLY A C 1
ATOM 928 O O . GLY A 1 116 ? -2.142 11.503 22.103 1.00 13.41 116 GLY A O 1
ATOM 929 N N . VAL A 1 117 ? -1.119 9.900 20.889 1.00 12.28 117 VAL A N 1
ATOM 930 C CA . VAL A 1 117 ? -1.824 10.222 19.669 1.00 11.90 117 VAL A CA 1
ATOM 931 C C . VAL A 1 117 ? -3.306 9.857 19.769 1.00 11.38 117 VAL A C 1
ATOM 932 O O . VAL A 1 117 ? -4.162 10.598 19.290 1.00 12.00 117 VAL A O 1
ATOM 936 N N . PHE A 1 118 ? -3.602 8.720 20.381 1.00 10.81 118 PHE A N 1
ATOM 937 C CA . PHE A 1 118 ? -4.974 8.338 20.682 1.00 11.35 118 PHE A CA 1
ATOM 938 C C . PHE A 1 118 ? -5.656 9.395 21.567 1.00 11.34 118 PHE A C 1
ATOM 939 O O . PHE A 1 118 ? -6.750 9.844 21.255 1.00 11.74 118 PHE A O 1
ATOM 947 N N . PHE A 1 119 ? -5.027 9.743 22.680 1.00 11.53 119 PHE A N 1
ATOM 948 C CA . PHE A 1 119 ? -5.618 10.726 23.582 1.00 11.81 119 PHE A CA 1
ATOM 949 C C . PHE A 1 119 ? -5.905 12.042 22.858 1.00 11.95 119 PHE A C 1
ATOM 950 O O . PHE A 1 119 ? -6.985 12.643 23.029 1.00 12.58 119 PHE A O 1
ATOM 958 N N . GLY A 1 120 ? -4.962 12.484 22.036 1.00 11.51 120 GLY A N 1
ATOM 959 C CA . GLY A 1 120 ? -5.129 13.754 21.353 1.00 11.41 120 GLY A CA 1
ATOM 960 C C . GLY A 1 120 ? -6.208 13.665 20.289 1.00 11.35 120 GLY A C 1
ATOM 961 O O . GLY A 1 120 ? -7.025 14.558 20.131 1.00 11.73 120 GLY A O 1
ATOM 962 N N . THR A 1 121 ? -6.200 12.580 19.513 1.00 11.23 121 THR A N 1
ATOM 963 C CA . THR A 1 121 ? -7.189 12.413 18.480 1.00 11.05 121 THR A CA 1
ATOM 964 C C . THR A 1 121 ? -8.595 12.299 19.056 1.00 11.30 121 THR A C 1
ATOM 965 O O . THR A 1 121 ? -9.521 12.915 18.558 1.00 11.72 121 THR A O 1
ATOM 969 N N . ARG A 1 122 ? -8.753 11.460 20.072 1.00 11.34 122 ARG A N 1
ATOM 970 C CA . ARG A 1 122 ? -10.041 11.275 20.718 1.00 11.89 122 ARG A CA 1
ATOM 971 C C . ARG A 1 122 ? -10.590 12.588 21.257 1.00 12.24 122 ARG A C 1
ATOM 972 O O . ARG A 1 122 ? -11.746 12.945 20.992 1.00 12.88 122 ARG A O 1
ATOM 980 N N . LEU A 1 123 ? -9.772 13.302 22.013 1.00 12.15 123 LEU A N 1
ATOM 981 C CA . LEU A 1 123 ? -10.207 14.568 22.595 1.00 12.25 123 LEU A CA 1
ATOM 982 C C . LEU A 1 123 ? -10.444 15.611 21.515 1.00 12.36 123 LEU A C 1
ATOM 983 O O . LEU A 1 123 ? -11.400 16.381 21.591 1.00 12.95 123 LEU A O 1
ATOM 988 N N . GLY A 1 124 ? -9.579 15.652 20.507 1.00 12.12 124 GLY A N 1
ATOM 989 C CA . GLY A 1 124 ? -9.740 16.582 19.415 1.00 11.89 124 GLY A CA 1
ATOM 990 C C . GLY A 1 124 ? -11.057 16.400 18.702 1.00 11.46 124 GLY A C 1
ATOM 991 O O . GLY A 1 124 ? -11.736 17.369 18.432 1.00 12.85 124 GLY A O 1
ATOM 992 N N . ILE A 1 125 ? -11.428 15.172 18.403 1.00 11.01 125 ILE A N 1
ATOM 993 C CA . ILE A 1 125 ? -12.701 14.960 17.758 1.00 11.16 125 ILE A CA 1
ATOM 994 C C . ILE A 1 125 ? -13.831 15.517 18.639 1.00 11.89 125 ILE A C 1
ATOM 995 O O . ILE A 1 125 ? -14.716 16.227 18.167 1.00 12.64 125 ILE A O 1
ATOM 1000 N N . GLN A 1 126 ? -13.805 15.177 19.918 1.00 11.88 126 GLN A N 1
ATOM 1001 C CA . GLN A 1 126 ? -14.873 15.582 20.811 1.00 12.24 126 GLN A CA 1
ATOM 1002 C C . GLN A 1 126 ? -14.990 17.098 20.889 1.00 12.81 126 GLN A C 1
ATOM 1003 O O . GLN A 1 126 ? -16.105 17.635 20.895 1.00 14.31 126 GLN A O 1
ATOM 1009 N N . ARG A 1 127 ? -13.858 17.787 20.975 1.00 12.16 127 ARG A N 1
ATOM 1010 C CA . ARG A 1 127 ? -13.834 19.235 21.197 1.00 12.65 127 ARG A CA 1
ATOM 1011 C C A ARG A 1 127 ? -13.985 20.077 19.932 0.50 11.33 127 ARG A C 1
ATOM 1012 C C B ARG A 1 127 ? -13.997 20.089 19.934 0.50 13.29 127 ARG A C 1
ATOM 1013 O O A ARG A 1 127 ? -14.363 21.262 20.002 0.50 12.84 127 ARG A O 1
ATOM 1014 O O B ARG A 1 127 ? -14.388 21.265 20.022 0.50 14.68 127 ARG A O 1
ATOM 1022 N N A MET A 1 128 ? -13.655 19.472 18.788 0.50 10.98 128 MET A N 1
ATOM 1023 N N B MET A 1 128 ? -13.676 19.522 18.769 0.50 14.39 128 MET A N 1
ATOM 1024 C CA A MET A 1 128 ? -13.576 20.216 17.543 0.50 11.90 128 MET A CA 1
ATOM 1025 C CA B MET A 1 128 ? -13.664 20.323 17.552 0.50 15.88 128 MET A CA 1
ATOM 1026 C C A MET A 1 128 ? -14.761 19.955 16.624 0.50 12.24 128 MET A C 1
ATOM 1027 C C B MET A 1 128 ? -14.788 19.978 16.580 0.50 15.52 128 MET A C 1
ATOM 1028 O O A MET A 1 128 ? -15.017 20.734 15.715 0.50 13.92 128 MET A O 1
ATOM 1029 O O B MET A 1 128 ? -15.015 20.701 15.614 0.50 16.96 128 MET A O 1
ATOM 1038 N N A LYS A 1 129 ? -15.485 18.866 16.847 0.50 12.80 129 LYS A N 1
ATOM 1039 N N B LYS A 1 129 ? -15.503 18.891 16.833 0.50 14.84 129 LYS A N 1
ATOM 1040 C CA A LYS A 1 129 ? -16.587 18.510 15.954 0.50 13.49 129 LYS A CA 1
ATOM 1041 C CA B LYS A 1 129 ? -16.593 18.511 15.945 0.50 14.20 129 LYS A CA 1
ATOM 1042 C C . LYS A 1 129 ? -17.755 19.503 16.009 1.00 14.25 129 LYS A C 1
ATOM 1043 O O . LYS A 1 129 ? -18.028 20.123 17.050 1.00 15.28 129 LYS A O 1
ATOM 1049 N N . ASN A 1 130 ? -18.447 19.623 14.885 1.00 14.44 130 ASN A N 1
ATOM 1050 C CA . ASN A 1 130 ? -19.748 20.283 14.823 1.00 15.32 130 ASN A CA 1
ATOM 1051 C C . ASN A 1 130 ? -19.711 21.764 15.184 1.00 15.21 130 ASN A C 1
ATOM 1052 O O . ASN A 1 130 ? -20.684 22.298 15.710 1.00 16.71 130 ASN A O 1
ATOM 1057 N N . LYS A 1 131 ? -18.594 22.421 14.901 1.00 14.95 131 LYS A N 1
ATOM 1058 C CA . LYS A 1 131 ? -18.422 23.834 15.204 1.00 15.56 131 LYS A CA 1
ATOM 1059 C C . LYS A 1 131 ? -18.139 24.699 13.985 1.00 15.76 131 LYS A C 1
ATOM 1060 O O . LYS A 1 131 ? -17.905 25.893 14.125 1.00 17.14 131 LYS A O 1
ATOM 1066 N N . GLY A 1 132 ? -18.189 24.123 12.790 1.00 15.99 132 GLY A N 1
ATOM 1067 C CA . GLY A 1 132 ? -17.951 24.880 11.578 1.00 15.87 132 GLY A CA 1
ATOM 1068 C C . GLY A 1 132 ? -16.530 25.416 11.472 1.00 14.81 132 GLY A C 1
ATOM 1069 O O . GLY A 1 132 ? -16.295 26.403 10.776 1.00 16.03 132 GLY A O 1
ATOM 1070 N N . LEU A 1 133 ? -15.583 24.773 12.160 1.00 14.19 133 LEU A N 1
ATOM 1071 C CA . LEU A 1 133 ? -14.207 25.255 12.233 1.00 14.16 133 LEU A CA 1
ATOM 1072 C C . LEU A 1 133 ? -13.339 24.848 11.057 1.00 13.02 133 LEU A C 1
ATOM 1073 O O . LEU A 1 133 ? -12.217 25.317 10.925 1.00 13.76 133 LEU A O 1
ATOM 1078 N N . GLY A 1 134 ? -13.809 23.918 10.232 1.00 12.69 134 GLY A N 1
ATOM 1079 C CA . GLY A 1 134 ? -12.944 23.266 9.257 1.00 12.27 134 GLY A CA 1
ATOM 1080 C C . GLY A 1 134 ? -11.811 22.561 9.982 1.00 11.71 134 GLY A C 1
ATOM 1081 O O . GLY A 1 134 ? -10.634 22.763 9.700 1.00 12.43 134 GLY A O 1
ATOM 1082 N N . ALA A 1 135 ? -12.186 21.726 10.940 1.00 11.40 135 ALA A N 1
ATOM 1083 C CA . ALA A 1 135 ? -11.211 21.160 11.852 1.00 10.71 135 ALA A CA 1
ATOM 1084 C C . ALA A 1 135 ? -10.381 20.069 11.181 1.00 10.05 135 ALA A C 1
ATOM 1085 O O . ALA A 1 135 ? -10.848 19.358 10.289 1.00 10.52 135 ALA A O 1
ATOM 1087 N N . SER A 1 136 ? -9.139 19.966 11.618 1.00 10.00 136 SER A N 1
ATOM 1088 C CA . SER A 1 136 ? -8.184 19.055 10.993 1.00 9.86 136 SER A CA 1
ATOM 1089 C C . SER A 1 136 ? -7.229 18.523 12.046 1.00 9.50 136 SER A C 1
ATOM 1090 O O . SER A 1 136 ? -6.647 19.298 12.809 1.00 10.95 136 SER A O 1
ATOM 1093 N N . ILE A 1 137 ? -7.099 17.202 12.078 1.00 9.41 137 ILE A N 1
ATOM 1094 C CA . ILE A 1 137 ? -6.163 16.508 12.953 1.00 9.49 137 ILE A CA 1
ATOM 1095 C C . ILE A 1 137 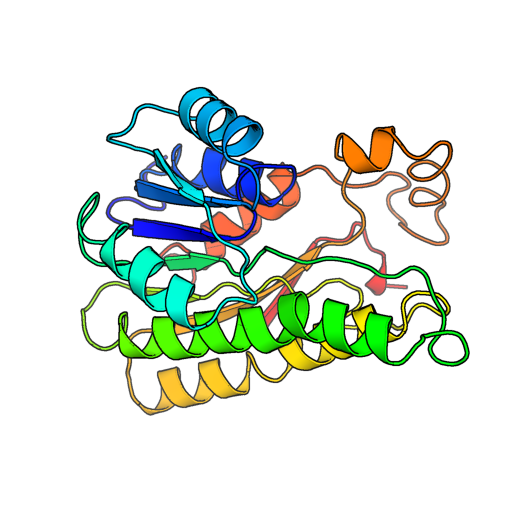? -5.107 15.893 12.044 1.00 9.28 137 ILE A C 1
ATOM 1096 O O . ILE A 1 137 ? -5.434 15.139 11.117 1.00 9.66 137 ILE A O 1
ATOM 1101 N N A ILE A 1 138 ? -3.852 16.193 12.326 0.50 8.95 138 ILE A N 1
ATOM 1102 N N B ILE A 1 138 ? -3.852 16.247 12.287 0.50 9.73 138 ILE A N 1
ATOM 1103 C CA A ILE A 1 138 ? -2.726 15.786 11.519 0.50 8.86 138 ILE A CA 1
ATOM 1104 C CA B ILE A 1 138 ? -2.707 15.806 11.513 0.50 10.01 138 ILE A CA 1
ATOM 1105 C C A ILE A 1 138 ? -1.850 14.954 12.440 0.50 8.74 138 ILE A C 1
ATOM 1106 C C B ILE A 1 138 ? -1.886 14.950 12.450 0.50 10.36 138 ILE A C 1
ATOM 1107 O O A ILE A 1 138 ? -1.330 15.441 13.437 0.50 9.32 138 ILE A O 1
ATOM 1108 O O B ILE A 1 138 ? -1.232 15.459 13.353 0.50 11.11 138 ILE A O 1
ATOM 1117 N N A ASN A 1 139 ? -1.718 13.688 12.111 0.50 8.54 139 ASN A N 1
ATOM 1118 N N B ASN A 1 139 ? -1.938 13.651 12.246 0.50 10.28 139 ASN A N 1
ATOM 1119 C CA A ASN A 1 139 ? -0.968 12.745 12.936 0.50 8.88 139 ASN A CA 1
ATOM 1120 C CA B ASN A 1 139 ? -1.168 12.725 13.060 0.50 10.66 139 ASN A CA 1
ATOM 1121 C C A ASN A 1 139 ? 0.329 12.372 12.255 0.50 8.80 139 ASN A C 1
ATOM 1122 C C B ASN A 1 139 ? 0.180 12.435 12.398 0.50 10.94 139 ASN A C 1
ATOM 1123 O O A ASN A 1 139 ? 0.353 11.984 11.095 0.50 8.99 139 ASN A O 1
ATOM 1124 O O B ASN A 1 139 ? 0.259 11.869 11.311 0.50 10.71 139 ASN A O 1
ATOM 1133 N N A MET A 1 140 ? 1.421 12.522 12.984 0.50 9.60 140 MET A N 1
ATOM 1134 N N B MET A 1 140 ? 1.254 12.877 13.040 0.50 12.10 140 MET A N 1
ATOM 1135 C CA A MET A 1 140 ? 2.748 12.245 12.452 0.50 10.39 140 MET A CA 1
ATOM 1136 C CA B MET A 1 140 ? 2.577 12.664 12.493 0.50 13.39 140 MET A CA 1
ATOM 1137 C C A MET A 1 140 ? 3.000 10.758 12.535 0.50 10.49 140 MET A C 1
ATOM 1138 C C B MET A 1 140 ? 2.897 11.185 12.603 0.50 13.31 140 MET A C 1
ATOM 1139 O O A MET A 1 140 ? 3.128 10.209 13.620 0.50 11.57 140 MET A O 1
ATOM 1140 O O B MET A 1 140 ? 2.708 10.563 13.637 0.50 14.02 140 MET A O 1
ATOM 1149 N N A SER A 1 141 ? 3.071 10.110 11.378 0.50 9.67 141 SER A N 1
ATOM 1150 N N B SER A 1 141 ? 3.311 10.601 11.491 0.50 14.70 141 SER A N 1
ATOM 1151 C CA A SER A 1 141 ? 3.130 8.672 11.275 0.50 9.52 141 SER A CA 1
ATOM 1152 C CA B SER A 1 141 ? 3.699 9.195 11.444 0.50 14.78 141 SER A CA 1
ATOM 1153 C C A SER A 1 141 ? 4.305 7.978 10.525 0.50 10.89 141 SER A C 1
ATOM 1154 C C B SER A 1 141 ? 5.093 9.249 10.871 0.50 14.20 141 SER A C 1
ATOM 1155 O O A SER A 1 141 ? 4.298 6.754 10.384 0.50 11.05 141 SER A O 1
ATOM 1156 O O B SER A 1 141 ? 5.854 10.127 11.225 0.50 14.76 141 SER A O 1
ATOM 1161 N N A SER A 1 142 ? 5.265 8.782 10.034 0.50 11.31 142 SER A N 1
ATOM 1162 N N B SER A 1 142 ? 5.443 8.349 9.974 0.50 13.04 142 SER A N 1
ATOM 1163 C CA A SER A 1 142 ? 6.609 8.340 9.631 0.50 10.64 142 SER A CA 1
ATOM 1164 C CA B SER A 1 142 ? 6.827 8.294 9.518 0.50 12.14 142 SER A CA 1
ATOM 1165 C C A SER A 1 142 ? 6.695 7.464 8.385 0.50 9.80 142 SER A C 1
ATOM 1166 C C B SER A 1 142 ? 6.896 7.434 8.287 0.50 10.97 142 SER A C 1
ATOM 1167 O O A SER A 1 142 ? 5.802 6.674 8.139 0.50 10.44 142 SER A O 1
ATOM 1168 O O B SER A 1 142 ? 5.973 6.685 8.012 0.50 11.35 142 SER A O 1
ATOM 1173 N N A ILE A 1 143 ? 7.818 7.494 7.662 0.50 10.09 143 ILE A N 1
ATOM 1174 N N B ILE A 1 143 ? 8.009 7.471 7.568 0.50 10.46 143 ILE A N 1
ATOM 1175 C CA A ILE A 1 143 ? 8.096 6.405 6.717 0.50 10.31 143 ILE A CA 1
ATOM 1176 C CA B ILE A 1 143 ? 8.316 6.378 6.671 0.50 10.12 143 ILE A CA 1
ATOM 1177 C C A ILE A 1 143 ? 8.109 5.050 7.407 0.50 9.70 143 ILE A C 1
ATOM 1178 C C B ILE A 1 143 ? 8.170 5.042 7.393 0.50 9.71 143 ILE A C 1
ATOM 1179 O O A ILE A 1 143 ? 7.838 4.046 6.783 0.50 10.08 143 ILE A O 1
ATOM 1180 O O B ILE A 1 143 ? 7.829 4.049 6.783 0.50 10.07 143 ILE A O 1
ATOM 1189 N N . GLU A 1 144 ? 8.427 5.027 8.704 1.00 10.07 144 GLU A N 1
ATOM 1190 C CA . GLU A 1 144 ? 8.386 3.824 9.522 1.00 10.05 144 GLU A CA 1
ATOM 1191 C C . GLU A 1 144 ? 6.973 3.355 9.853 1.00 9.69 144 GLU A C 1
ATOM 1192 O O . GLU A 1 144 ? 6.804 2.332 10.519 1.00 10.39 144 GLU A O 1
ATOM 1198 N N . GLY A 1 145 ? 5.959 4.037 9.322 1.00 10.02 145 GLY A N 1
ATOM 1199 C CA . GLY A 1 145 ? 4.607 3.507 9.270 1.00 10.18 145 GLY A CA 1
ATOM 1200 C C . GLY A 1 145 ? 4.292 2.741 7.988 1.00 9.74 145 GLY A C 1
ATOM 1201 O O . GLY A 1 145 ? 3.214 2.141 7.902 1.00 10.31 145 GLY A O 1
ATOM 1202 N N . PHE A 1 146 ? 5.214 2.761 7.028 1.00 9.74 146 PHE A N 1
ATOM 1203 C CA . PHE A 1 146 ? 5.094 2.039 5.757 1.00 10.26 146 PHE A CA 1
ATOM 1204 C C . PHE A 1 146 ? 6.053 0.870 5.629 1.00 10.23 146 PHE A C 1
ATOM 1205 O O . PHE A 1 146 ? 5.704 -0.160 5.069 1.00 13.11 146 PHE A O 1
ATOM 1213 N N . VAL A 1 147 ? 7.287 1.069 6.063 1.00 10.27 147 VAL A N 1
ATOM 1214 C CA . VAL A 1 147 ? 8.325 0.065 5.948 1.00 10.45 147 VAL A CA 1
ATOM 1215 C C . VAL A 1 147 ? 8.867 -0.210 7.338 1.00 10.22 147 VAL A C 1
ATOM 1216 O O . VAL A 1 147 ? 8.795 0.626 8.238 1.00 11.37 147 VAL A O 1
ATOM 1220 N N . GLY A 1 148 ? 9.390 -1.406 7.509 1.00 10.79 148 GLY A N 1
ATOM 1221 C CA . GLY A 1 148 ? 10.078 -1.732 8.733 1.00 10.65 148 GLY A CA 1
ATOM 1222 C C . GLY A 1 148 ? 11.514 -1.251 8.746 1.00 10.85 148 GLY A C 1
ATOM 1223 O O . GLY A 1 148 ? 12.114 -0.975 7.708 1.00 11.74 148 GLY A O 1
ATOM 1224 N N . ASP A 1 149 ? 12.061 -1.166 9.950 1.00 10.83 149 ASP A N 1
ATOM 1225 C CA . ASP A 1 149 ? 13.486 -0.959 10.154 1.00 11.52 149 ASP A CA 1
ATOM 1226 C C . ASP A 1 149 ? 13.892 -1.960 11.233 1.00 11.18 149 ASP A C 1
ATOM 1227 O O . ASP A 1 149 ? 13.242 -2.035 12.266 1.00 11.40 149 ASP A O 1
ATOM 1232 N N . PRO A 1 150 ? 14.949 -2.737 11.003 1.00 11.17 150 PRO A N 1
ATOM 1233 C CA . PRO A 1 150 ? 15.297 -3.813 11.933 1.00 11.43 150 PRO A CA 1
ATOM 1234 C C . PRO A 1 150 ? 15.623 -3.325 13.347 1.00 11.41 150 PRO A C 1
ATOM 1235 O O . PRO A 1 150 ? 15.508 -4.100 14.277 1.00 12.47 150 PRO A O 1
ATOM 1239 N N . SER A 1 151 ? 16.003 -2.062 13.490 1.00 11.81 151 SER A N 1
ATOM 1240 C CA . SER A 1 151 ? 16.379 -1.525 14.791 1.00 12.87 151 SER A CA 1
ATOM 1241 C C . SER A 1 151 ? 15.395 -0.486 15.323 1.00 11.87 151 SER A C 1
ATOM 1242 O O . SER A 1 151 ? 15.755 0.306 16.191 1.00 13.11 151 SER A O 1
ATOM 1245 N N . LEU A 1 152 ? 14.158 -0.514 14.840 1.00 11.32 152 LEU A N 1
ATOM 1246 C CA . LEU A 1 152 ? 13.122 0.407 15.307 1.00 12.16 152 LEU A CA 1
ATOM 1247 C C . LEU A 1 152 ? 11.823 -0.340 15.577 1.00 11.35 152 LEU A C 1
ATOM 1248 O O . LEU A 1 152 ? 10.747 0.111 15.194 1.00 11.49 152 LEU A O 1
ATOM 1253 N N . GLY A 1 153 ? 11.892 -1.503 16.211 1.00 11.32 153 GLY A N 1
ATOM 1254 C CA . GLY A 1 153 ? 10.711 -2.357 16.327 1.00 11.40 153 GLY A CA 1
ATOM 1255 C C . GLY A 1 153 ? 9.488 -1.695 16.952 1.00 10.92 153 GLY A C 1
ATOM 1256 O O . GLY A 1 153 ? 8.397 -1.722 16.390 1.00 10.74 153 GLY A O 1
ATOM 1257 N N . ALA A 1 154 ? 9.653 -1.150 18.150 1.00 11.22 154 ALA A N 1
ATOM 1258 C CA . ALA A 1 154 ? 8.551 -0.511 18.849 1.00 11.21 154 ALA A CA 1
ATOM 1259 C C . ALA A 1 154 ? 8.081 0.743 18.093 1.00 10.97 154 ALA A C 1
ATOM 1260 O O . ALA A 1 154 ? 6.880 0.999 17.993 1.00 10.77 154 ALA A O 1
ATOM 1262 N N . TYR A 1 155 ? 9.023 1.503 17.554 1.00 10.64 155 TYR A N 1
ATOM 1263 C CA . TYR A 1 155 ? 8.691 2.675 16.766 1.00 10.47 155 TYR A CA 1
ATOM 1264 C C . TYR A 1 155 ? 7.822 2.301 15.569 1.00 10.38 155 TYR A C 1
ATOM 1265 O O . TYR A 1 155 ? 6.775 2.924 15.320 1.00 10.23 155 TYR A O 1
ATOM 1274 N N . ASN A 1 156 ? 8.211 1.252 14.846 1.00 10.12 156 ASN A N 1
ATOM 1275 C CA . ASN A 1 156 ? 7.427 0.742 13.713 1.00 9.73 156 ASN A CA 1
ATOM 1276 C C . ASN A 1 156 ? 6.016 0.379 14.184 1.00 9.39 156 ASN A C 1
ATOM 1277 O O . ASN A 1 156 ? 5.0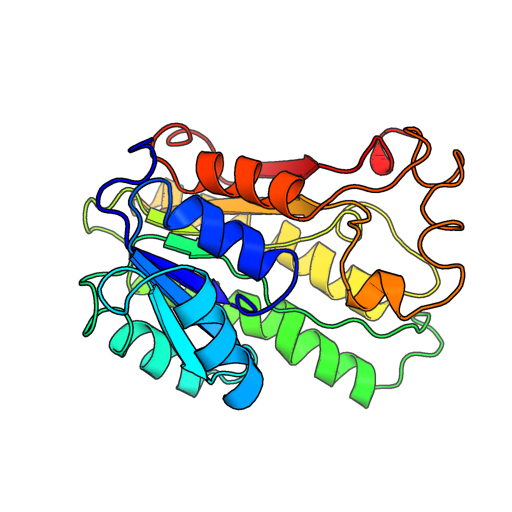38 0.685 13.511 1.00 9.80 156 ASN A O 1
ATOM 1282 N N . ALA A 1 157 ? 5.894 -0.351 15.305 1.00 9.75 157 ALA A N 1
ATOM 1283 C CA . ALA A 1 157 ? 4.577 -0.692 15.819 1.00 9.79 157 ALA A CA 1
ATOM 1284 C C . ALA A 1 157 ? 3.748 0.581 16.010 1.00 9.66 157 ALA A C 1
ATOM 1285 O O . ALA A 1 157 ? 2.583 0.652 15.608 1.00 10.05 157 ALA A O 1
ATOM 1287 N N . SER A 1 158 ? 4.333 1.576 16.662 1.00 9.77 158 SER A N 1
ATOM 1288 C CA . SER A 1 158 ? 3.577 2.774 16.967 1.00 10.05 158 SER A CA 1
ATOM 1289 C C . SER A 1 158 ? 3.144 3.517 15.708 1.00 10.10 158 SER A C 1
ATOM 1290 O O . SER A 1 158 ? 2.027 4.034 15.655 1.00 10.43 158 SER A O 1
ATOM 1293 N N . LYS A 1 159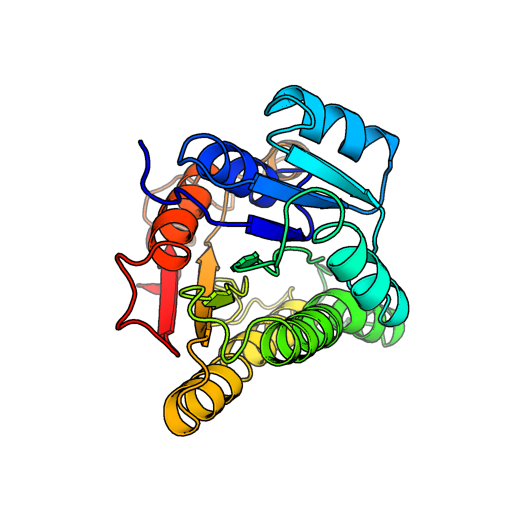 ? 4.008 3.542 14.706 1.00 9.99 159 LYS A N 1
ATOM 1294 C CA . LYS A 1 159 ? 3.723 4.319 13.506 1.00 10.22 159 LYS A CA 1
ATOM 1295 C C . LYS A 1 159 ? 2.715 3.607 12.610 1.00 10.04 159 LYS A C 1
ATOM 1296 O O . LYS A 1 159 ? 1.878 4.265 11.994 1.00 11.58 159 LYS A O 1
ATOM 1302 N N . GLY A 1 160 ? 2.781 2.289 12.540 1.00 9.86 160 GLY A N 1
ATOM 1303 C CA . GLY A 1 160 ? 1.747 1.538 11.846 1.00 10.21 160 GLY A CA 1
ATOM 1304 C C . GLY A 1 160 ? 0.389 1.698 12.523 1.00 9.86 160 GLY A C 1
ATOM 1305 O O . GLY A 1 160 ? -0.645 1.814 11.870 1.00 10.48 160 GLY A O 1
ATOM 1306 N N . ALA A 1 161 ? 0.390 1.714 13.859 1.00 9.66 161 ALA A N 1
ATOM 1307 C CA . ALA A 1 161 ? -0.843 1.919 14.600 1.00 10.11 161 ALA A CA 1
ATOM 1308 C C . ALA A 1 161 ? -1.448 3.281 14.276 1.00 10.32 161 ALA A C 1
ATOM 1309 O O . ALA A 1 161 ? -2.644 3.384 14.019 1.00 11.06 161 ALA A O 1
ATOM 1311 N N . VAL A 1 162 ? -0.647 4.336 14.334 1.00 10.25 162 VAL A N 1
ATOM 1312 C CA . VAL A 1 162 ? -1.136 5.674 14.058 1.00 10.71 162 VAL A CA 1
ATOM 1313 C C . VAL A 1 162 ? -1.689 5.753 12.644 1.00 10.52 162 VAL A C 1
ATOM 1314 O O . VAL A 1 162 ? -2.742 6.357 12.394 1.00 10.43 162 VAL A O 1
ATOM 1318 N N . ARG A 1 163 ? -1.021 5.118 11.693 1.00 10.19 163 ARG A N 1
ATOM 1319 C CA . ARG A 1 163 ? -1.437 5.150 10.311 1.00 9.91 163 ARG A CA 1
ATOM 1320 C C . ARG A 1 163 ? -2.867 4.669 10.167 1.00 9.77 163 ARG A C 1
ATOM 1321 O O . ARG A 1 163 ? -3.671 5.311 9.483 1.00 10.45 163 ARG A O 1
ATOM 1329 N N . ILE A 1 164 ? -3.184 3.505 10.724 1.00 9.49 164 ILE A N 1
ATOM 1330 C CA . ILE A 1 164 ? -4.499 2.906 10.473 1.00 9.92 164 ILE A CA 1
ATOM 1331 C C A ILE A 1 164 ? -5.551 3.422 11.464 0.50 9.11 164 ILE A C 1
ATOM 1332 C C B ILE A 1 164 ? -5.560 3.423 11.455 0.50 10.20 164 ILE A C 1
ATOM 1333 O O A ILE A 1 164 ? -6.707 3.601 11.090 0.50 9.89 164 ILE A O 1
ATOM 1334 O O B ILE A 1 164 ? -6.711 3.612 11.070 0.50 10.59 164 ILE A O 1
ATOM 1339 N N A MET A 1 165 ? -5.171 3.711 12.706 0.50 8.74 165 MET A N 1
ATOM 1340 N N B MET A 1 165 ? -5.187 3.687 12.704 0.50 11.02 165 MET A N 1
ATOM 1341 C CA A MET A 1 165 ? -6.116 4.324 13.629 0.50 8.74 165 MET A CA 1
ATOM 1342 C CA B MET A 1 165 ? -6.106 4.334 13.634 0.50 11.87 165 MET A CA 1
ATOM 1343 C C A MET A 1 165 ? -6.622 5.661 13.078 0.50 8.93 165 MET A C 1
ATOM 1344 C C B MET A 1 165 ? -6.640 5.636 13.038 0.50 11.01 165 MET A C 1
ATOM 1345 O O A MET A 1 165 ? -7.796 6.020 13.261 0.50 9.38 165 MET A O 1
ATOM 1346 O O B MET A 1 165 ? -7.827 5.960 13.174 0.50 10.92 165 MET A O 1
ATOM 1355 N N A SER A 1 166 ? -5.755 6.392 12.388 0.50 8.90 166 SER A N 1
ATOM 1356 N N B SER A 1 166 ? -5.762 6.390 12.388 0.50 10.09 166 SER A N 1
ATOM 1357 C CA A SER A 1 166 ? -6.142 7.673 11.835 0.50 9.33 166 SER A CA 1
ATOM 1358 C CA B SER A 1 166 ? -6.144 7.673 11.834 0.50 9.79 166 SER A CA 1
ATOM 1359 C C . SER A 1 166 ? -7.203 7.489 10.754 1.00 9.92 166 SER A C 1
ATOM 1360 O O . SER A 1 166 ? -8.118 8.326 10.648 1.00 10.39 166 SER A O 1
ATOM 1363 N N . LYS A 1 167 ? -7.118 6.416 9.968 1.00 9.35 167 LYS A N 1
ATOM 1364 C CA . LYS A 1 167 ? -8.148 6.140 8.977 1.00 9.46 167 LYS A CA 1
ATOM 1365 C C . LYS A 1 167 ? -9.492 5.868 9.643 1.00 9.50 167 LYS A C 1
ATOM 1366 O O . LYS A 1 167 ? -10.532 6.305 9.161 1.00 10.00 167 LYS A O 1
ATOM 1372 N N . SER A 1 168 ? -9.488 5.087 10.724 1.00 9.53 168 SER A N 1
ATOM 1373 C CA . SER A 1 168 ? -10.719 4.858 11.469 1.00 9.54 168 SER A CA 1
ATOM 1374 C C . SER A 1 168 ? -11.383 6.151 11.889 1.00 9.65 168 SER A C 1
ATOM 1375 O O . SER A 1 168 ? -12.569 6.373 11.673 1.00 10.19 168 SER A O 1
ATOM 1378 N N . ALA A 1 169 ? -10.604 7.016 12.522 1.00 9.57 169 ALA A N 1
ATOM 1379 C CA . ALA A 1 169 ? -11.089 8.298 12.980 1.00 9.96 169 ALA A CA 1
ATOM 1380 C C . ALA A 1 169 ? -11.586 9.155 11.825 1.00 10.03 169 ALA A C 1
ATOM 1381 O O . ALA A 1 169 ? -12.651 9.772 11.914 1.00 10.14 169 ALA A O 1
ATOM 1383 N N . ALA A 1 170 ? -10.832 9.184 10.736 1.00 9.40 170 ALA A N 1
ATOM 1384 C CA . ALA A 1 170 ? -11.244 9.910 9.549 1.00 9.36 170 ALA A CA 1
ATOM 1385 C C . ALA A 1 170 ? -12.615 9.475 9.085 1.00 9.29 170 ALA A C 1
ATOM 1386 O O . ALA A 1 170 ? -13.485 10.298 8.777 1.00 9.97 170 ALA A O 1
ATOM 1388 N N . LEU A 1 171 ? -12.798 8.171 9.004 1.00 9.36 171 LEU A N 1
ATOM 1389 C CA . LEU A 1 171 ? -14.053 7.620 8.489 1.00 9.73 171 LEU A CA 1
ATOM 1390 C C . LEU A 1 171 ? -15.210 7.966 9.414 1.00 10.12 171 LEU A C 1
ATOM 1391 O O . LEU A 1 171 ? -16.259 8.370 8.957 1.00 10.71 171 LEU A O 1
ATOM 1396 N N . ASP A 1 172 ? -15.047 7.779 10.712 1.00 10.52 172 ASP A N 1
ATOM 1397 C CA . ASP A 1 172 ? -16.149 8.059 11.623 1.00 11.18 172 ASP A CA 1
ATOM 1398 C C . ASP A 1 172 ? -16.541 9.530 11.552 1.00 11.20 172 ASP A C 1
ATOM 1399 O O . ASP A 1 172 ? -17.723 9.872 11.513 1.00 11.44 172 ASP A O 1
ATOM 1404 N N . CYS A 1 173 ? -15.550 10.415 11.530 1.00 10.47 173 CYS A N 1
ATOM 1405 C CA . CYS A 1 173 ? -15.813 11.840 11.433 1.00 10.79 173 CYS A CA 1
ATOM 1406 C C . CYS A 1 173 ? -16.518 12.201 10.137 1.00 11.42 173 CYS A C 1
ATOM 1407 O O . CYS A 1 173 ? -17.412 13.050 10.126 1.00 12.83 173 CYS A O 1
ATOM 1410 N N . ALA A 1 174 ? -16.113 11.590 9.031 1.00 10.86 174 ALA A N 1
ATOM 1411 C CA . ALA A 1 174 ? -16.730 11.831 7.745 1.00 11.07 174 ALA A CA 1
ATOM 1412 C C . ALA A 1 174 ? -18.182 11.359 7.731 1.00 11.59 174 ALA A C 1
ATOM 1413 O O . ALA A 1 174 ? -19.096 12.081 7.319 1.00 12.54 174 ALA A O 1
ATOM 1415 N N . LEU A 1 175 ? -18.388 10.127 8.165 1.00 11.42 175 LEU A N 1
ATOM 1416 C CA . LEU A 1 175 ? -19.700 9.502 8.148 1.00 12.33 175 LEU A CA 1
ATOM 1417 C C . LEU A 1 175 ? -20.704 10.236 9.032 1.00 12.92 175 LEU A C 1
ATOM 1418 O O . LEU A 1 175 ? -21.901 10.232 8.738 1.00 14.63 175 LEU A O 1
ATOM 1423 N N . LYS A 1 176 ? -20.212 10.853 10.101 1.00 12.81 176 LYS A N 1
ATOM 1424 C CA . LYS A 1 176 ? -21.057 11.541 11.071 1.00 13.66 176 LYS A CA 1
ATOM 1425 C C . LYS A 1 176 ? -21.131 13.037 10.816 1.00 13.53 176 LYS A C 1
ATOM 1426 O O . LYS A 1 176 ? -21.751 13.761 11.595 1.00 14.67 176 LYS A O 1
ATOM 1432 N N . ASP A 1 177 ? -20.531 13.505 9.723 1.00 13.25 177 ASP A N 1
ATOM 1433 C CA . ASP A 1 177 ? -20.569 14.922 9.348 1.00 13.50 177 ASP A CA 1
ATOM 1434 C C . ASP A 1 177 ? -20.062 15.822 10.471 1.00 13.14 177 ASP A C 1
ATOM 1435 O O . ASP A 1 177 ? -20.609 16.887 10.732 1.00 14.29 177 ASP A O 1
ATOM 1440 N N . TYR A 1 178 ? -18.960 15.416 11.087 1.00 12.69 178 TYR A N 1
ATOM 1441 C CA . TYR A 1 178 ? -18.396 16.140 12.216 1.00 12.62 178 TYR A CA 1
ATOM 1442 C C . TYR A 1 178 ? -17.608 17.399 11.846 1.00 12.38 178 TYR A C 1
ATOM 1443 O O . TYR A 1 178 ? -17.265 18.171 12.728 1.00 13.28 178 TYR A O 1
ATOM 1452 N N . ASP A 1 179 ? -17.287 17.587 10.571 1.00 12.84 179 ASP A N 1
ATOM 1453 C CA . ASP A 1 179 ? -16.424 18.702 10.161 1.00 12.73 179 ASP A CA 1
ATOM 1454 C C . ASP A 1 179 ? -15.037 18.580 10.811 1.00 12.03 179 ASP A C 1
ATOM 1455 O O . ASP A 1 179 ? -14.460 19.584 11.229 1.00 12.98 179 ASP A O 1
ATOM 1460 N N . VAL A 1 180 ? -14.536 17.340 10.866 1.00 11.45 180 VAL A N 1
ATOM 1461 C CA . VAL A 1 180 ? -13.184 17.057 11.318 1.00 10.94 180 VAL A CA 1
ATOM 1462 C C . VAL A 1 180 ? -12.573 16.099 10.310 1.00 10.54 180 VAL A C 1
ATOM 1463 O O . VAL A 1 180 ? -13.139 15.034 10.020 1.00 12.51 180 VAL A O 1
ATOM 1467 N N . ARG A 1 181 ? -11.420 16.460 9.768 1.00 9.78 181 ARG A N 1
ATOM 1468 C CA . ARG A 1 181 ? -10.621 15.581 8.914 1.00 9.69 181 ARG A CA 1
ATOM 1469 C C . ARG A 1 181 ? -9.456 15.029 9.712 1.00 9.38 181 ARG A C 1
ATOM 1470 O O . ARG A 1 181 ? -8.999 15.680 10.649 1.00 9.96 181 ARG A O 1
ATOM 1478 N N . VAL A 1 182 ? -9.010 13.823 9.375 1.00 9.07 182 VAL A N 1
ATOM 1479 C CA . VAL A 1 182 ? -7.856 13.219 10.042 1.00 9.10 182 VAL A CA 1
ATOM 1480 C C . VAL A 1 182 ? -6.977 12.651 8.937 1.00 9.18 182 VAL A C 1
ATOM 1481 O O . VAL A 1 182 ? -7.451 11.886 8.107 1.00 10.05 182 VAL A O 1
ATOM 1485 N N . ASN A 1 183 ? -5.699 13.018 8.929 1.00 9.00 183 ASN A N 1
ATOM 1486 C CA . ASN A 1 183 ? -4.740 12.537 7.948 1.00 8.85 183 ASN A CA 1
ATOM 1487 C C . ASN A 1 183 ? -3.416 12.300 8.637 1.00 8.83 183 ASN A C 1
ATOM 1488 O O . ASN A 1 183 ? -3.194 12.808 9.732 1.00 9.53 183 ASN A O 1
ATOM 1493 N N . THR A 1 184 ? -2.537 11.535 7.980 1.00 9.18 184 THR A N 1
ATOM 1494 C CA . THR A 1 184 ? -1.217 11.288 8.510 1.00 8.97 184 THR A CA 1
ATOM 1495 C C . THR A 1 184 ? -0.159 11.852 7.586 1.00 8.96 184 THR A C 1
ATOM 1496 O O . THR A 1 184 ? -0.308 11.883 6.371 1.00 9.70 184 THR A O 1
ATOM 1500 N N . VAL A 1 185 ? 0.933 12.301 8.197 1.00 9.16 185 VAL A N 1
ATOM 1501 C CA . VAL A 1 185 ? 2.116 12.799 7.494 1.00 9.27 185 VAL A CA 1
ATOM 1502 C C . VAL A 1 185 ? 3.266 11.865 7.820 1.00 9.32 185 VAL A C 1
ATOM 1503 O O . VAL A 1 185 ? 3.447 11.480 8.964 1.00 10.73 185 VAL A O 1
ATOM 1507 N N . HIS A 1 186 ? 4.052 11.542 6.804 1.00 9.14 186 HIS A N 1
ATOM 1508 C CA . HIS A 1 186 ? 5.094 10.507 6.920 1.00 9.42 186 HIS A CA 1
ATOM 1509 C C . HIS A 1 186 ? 6.418 11.094 6.447 1.00 9.55 186 HIS A C 1
ATOM 1510 O O . HIS A 1 186 ? 6.791 10.958 5.282 1.00 9.93 186 HIS A O 1
ATOM 1517 N N . PRO A 1 187 ? 7.145 11.778 7.346 1.00 9.98 187 PRO A N 1
ATOM 1518 C CA . PRO A 1 187 ? 8.466 12.276 6.973 1.00 10.45 187 PRO A CA 1
ATOM 1519 C C . PRO A 1 187 ? 9.454 11.128 6.766 1.00 9.93 187 PRO A C 1
ATOM 1520 O O . PRO A 1 187 ? 9.429 10.127 7.471 1.00 10.45 187 PRO A O 1
ATOM 1524 N N . GLY A 1 188 ? 10.322 11.318 5.787 1.00 10.41 188 GLY A N 1
ATOM 1525 C CA . GLY A 1 188 ? 11.589 10.633 5.746 1.00 10.97 188 GLY A CA 1
ATOM 1526 C C A GLY A 1 188 ? 12.558 11.293 6.712 0.50 10.76 188 GLY A C 1
ATOM 1527 C C B GLY A 1 188 ? 12.571 11.276 6.708 0.50 11.17 188 GLY A C 1
ATOM 1528 O O A GLY A 1 188 ? 12.147 11.966 7.658 0.50 12.39 188 GLY A O 1
ATOM 1529 O O B GLY A 1 188 ? 12.175 11.871 7.708 0.50 12.84 188 GLY A O 1
ATOM 1530 N N A TYR A 1 189 ? 13.846 11.098 6.486 0.50 10.37 189 TYR A N 1
ATOM 1531 N N B TYR A 1 189 ? 13.857 11.140 6.422 0.50 11.21 189 TYR A N 1
ATOM 1532 C CA A TYR A 1 189 ? 14.838 11.629 7.399 0.50 10.77 189 TYR A CA 1
ATOM 1533 C CA B TYR A 1 189 ? 14.869 11.705 7.294 0.50 11.90 189 TYR A CA 1
ATOM 1534 C C A TYR A 1 189 ? 14.958 13.137 7.198 0.50 11.31 189 TYR A C 1
ATOM 1535 C C B TYR A 1 189 ? 14.886 13.216 7.139 0.50 11.93 189 TYR A C 1
ATOM 1536 O O A TYR A 1 189 ? 15.052 13.621 6.070 0.50 12.07 189 TYR A O 1
ATOM 1537 O O B TYR A 1 189 ? 14.847 13.745 6.027 0.50 12.29 189 TYR A O 1
ATOM 1554 N N A ILE A 1 190 ? 14.963 13.872 8.310 0.50 12.06 190 ILE A N 1
ATOM 1555 N N B ILE A 1 190 ? 14.974 13.903 8.270 0.50 12.33 190 ILE A N 1
ATOM 1556 C CA A ILE A 1 190 ? 14.962 15.337 8.322 0.50 12.76 190 ILE A CA 1
ATOM 1557 C CA B ILE A 1 190 ? 14.960 15.357 8.318 0.50 12.85 190 ILE A CA 1
ATOM 1558 C C . ILE A 1 190 ? 16.118 15.828 9.199 1.00 13.48 190 ILE A C 1
ATOM 1559 O O . ILE A 1 190 ? 16.294 15.358 10.320 1.00 14.94 190 ILE A O 1
ATOM 1564 N N . LYS A 1 191 ? 16.877 16.784 8.695 1.00 13.52 191 LYS A N 1
ATOM 1565 C CA . LYS A 1 191 ? 17.990 17.371 9.432 1.00 14.62 191 LYS A CA 1
ATOM 1566 C C . LYS A 1 191 ? 17.448 18.289 10.517 1.00 15.50 191 LYS A C 1
ATOM 1567 O O . LYS A 1 191 ? 16.696 19.223 10.238 1.00 16.78 191 LYS A O 1
ATOM 1573 N N . THR A 1 192 ? 17.858 18.016 11.753 1.00 16.81 192 THR A N 1
ATOM 1574 C CA . THR A 1 192 ? 17.569 18.857 12.907 1.00 17.40 192 THR A CA 1
ATOM 1575 C C . THR A 1 192 ? 18.824 18.931 13.747 1.00 18.00 192 THR A C 1
ATOM 1576 O O . THR A 1 192 ? 19.746 18.135 13.550 1.00 18.20 192 THR A O 1
ATOM 1580 N N . PRO A 1 193 ? 18.872 19.861 14.699 1.00 19.13 193 PRO 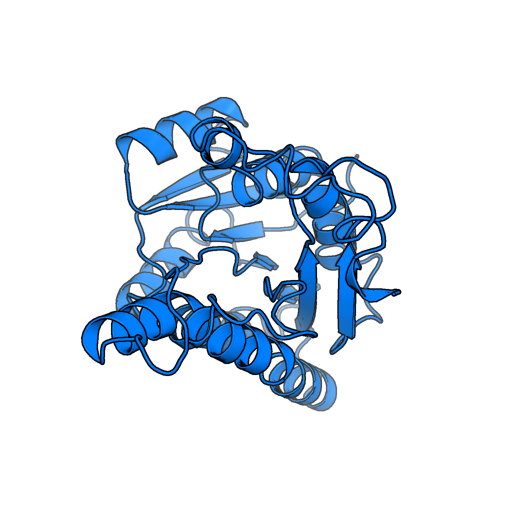A N 1
ATOM 1581 C CA . PRO A 1 193 ? 19.971 19.892 15.668 1.00 19.84 193 PRO A CA 1
ATOM 1582 C C . PRO A 1 193 ? 20.215 18.541 16.338 1.00 20.49 193 PRO A C 1
ATOM 1583 O O . PRO A 1 193 ? 21.372 18.226 16.586 1.00 21.26 193 PRO A O 1
ATOM 1587 N N . LEU A 1 194 ? 19.179 17.757 16.620 1.00 20.61 194 LEU A N 1
ATOM 1588 C CA . LEU A 1 194 ? 19.375 16.437 17.222 1.00 21.39 194 LEU A CA 1
ATOM 1589 C C . LEU A 1 194 ? 20.102 15.467 16.286 1.00 21.25 194 LEU A C 1
ATOM 1590 O O . LEU A 1 194 ? 20.945 14.687 16.738 1.00 22.04 194 LEU A O 1
ATOM 1595 N N . VAL A 1 195 ? 19.772 15.498 14.997 1.00 20.08 195 VAL A N 1
ATOM 1596 C CA . VAL A 1 195 ? 20.500 14.698 14.007 1.00 19.82 195 VAL A CA 1
ATOM 1597 C C . VAL A 1 195 ? 21.956 15.160 13.924 1.00 19.69 195 VAL A C 1
ATOM 1598 O O . VAL A 1 195 ? 22.872 14.325 13.851 1.00 19.41 195 VAL A O 1
ATOM 1602 N N . ASP A 1 196 ? 22.167 16.473 13.954 1.00 20.96 196 ASP A N 1
ATOM 1603 C CA . ASP A 1 196 ? 23.514 17.038 13.899 1.00 22.54 196 ASP A CA 1
ATOM 1604 C C . ASP A 1 196 ? 24.378 16.559 15.073 1.00 23.56 196 ASP A C 1
ATOM 1605 O O . ASP A 1 196 ? 25.594 16.447 14.937 1.00 24.67 196 ASP A O 1
ATOM 1610 N N . ASP A 1 197 ? 23.744 16.268 16.206 1.00 24.44 197 ASP A N 1
ATOM 1611 C CA . ASP A 1 197 ? 24.440 15.812 17.412 1.00 25.38 197 ASP A CA 1
ATOM 1612 C C . ASP A 1 197 ? 24.816 14.326 17.384 1.00 25.38 197 ASP A C 1
ATOM 1613 O O . ASP A 1 197 ? 25.465 13.844 18.315 1.00 26.57 197 ASP A O 1
ATOM 1618 N N . LEU A 1 198 ? 24.395 13.596 16.353 1.00 24.96 198 LEU A N 1
ATOM 1619 C CA . LEU A 1 198 ? 24.761 12.188 16.195 1.00 24.90 198 LEU A CA 1
ATOM 1620 C C . LEU A 1 198 ? 25.743 12.047 15.036 1.00 24.26 198 LEU A C 1
ATOM 1621 O O . LEU A 1 198 ? 25.332 12.036 13.875 1.00 23.03 198 LEU A O 1
ATOM 1626 N N . PRO A 1 199 ? 27.040 11.949 15.329 1.00 24.01 199 PRO A N 1
ATOM 1627 C CA . PRO A 1 199 ? 28.049 11.881 14.265 1.00 23.60 199 PRO A CA 1
ATOM 1628 C C . PRO A 1 199 ? 27.772 10.779 13.243 1.00 22.11 199 PRO A C 1
ATOM 1629 O O . PRO A 1 199 ? 27.500 9.642 13.608 1.00 22.57 199 PRO A O 1
ATOM 1633 N N . GLY A 1 200 ? 27.811 11.141 11.967 1.00 20.62 200 GLY A N 1
ATOM 1634 C CA . GLY A 1 200 ? 27.634 10.187 10.893 1.00 19.39 200 GLY A CA 1
ATOM 1635 C C . GLY A 1 200 ? 26.194 9.894 10.513 1.00 18.08 200 GLY A C 1
ATOM 1636 O O . GLY A 1 200 ? 25.977 9.231 9.504 1.00 17.91 200 GLY A O 1
ATOM 1637 N N . ALA A 1 201 ? 25.220 10.357 11.297 1.00 17.75 201 ALA A N 1
ATOM 1638 C CA . ALA A 1 201 ? 23.824 9.995 11.060 1.00 17.24 201 ALA A CA 1
ATOM 1639 C C . ALA A 1 201 ? 23.306 10.547 9.741 1.00 16.06 201 ALA A C 1
ATOM 1640 O O . ALA A 1 201 ? 22.755 9.811 8.939 1.00 16.60 201 ALA A O 1
ATOM 1642 N N . GLU A 1 202 ? 23.513 11.832 9.513 1.00 15.76 202 GLU A N 1
ATOM 1643 C CA . GLU A 1 202 ? 23.065 12.451 8.277 1.00 15.44 202 GLU A CA 1
ATOM 1644 C C . GLU A 1 202 ? 23.711 11.779 7.069 1.00 14.70 202 GLU A C 1
ATOM 1645 O O . GLU A 1 202 ? 23.040 11.489 6.084 1.00 14.63 202 GLU A O 1
ATOM 1651 N N . GLU A 1 203 ? 25.011 11.530 7.143 1.00 14.52 203 GLU A N 1
ATOM 1652 C CA . GLU A 1 203 ? 25.699 10.889 6.037 1.00 14.13 203 GLU A CA 1
ATOM 1653 C C . GLU A 1 203 ? 25.119 9.515 5.731 1.00 13.78 203 GLU A C 1
ATOM 1654 O O . GLU A 1 203 ? 24.908 9.154 4.572 1.00 13.84 203 GLU A O 1
ATOM 1660 N N . ALA A 1 204 ? 24.840 8.739 6.760 1.00 13.99 204 ALA A N 1
ATOM 1661 C CA . ALA A 1 204 ? 24.292 7.408 6.537 1.00 14.41 204 ALA A CA 1
ATOM 1662 C C A ALA A 1 204 ? 22.872 7.546 5.962 0.50 13.84 204 ALA A C 1
ATOM 1663 C C B ALA A 1 204 ? 22.947 7.420 5.809 0.50 14.04 204 ALA A C 1
ATOM 1664 O O A ALA A 1 204 ? 22.469 6.768 5.109 0.50 14.20 204 ALA A O 1
ATOM 1665 O O B ALA A 1 204 ? 22.723 6.661 4.858 0.50 14.56 204 ALA A O 1
ATOM 1667 N N A MET A 1 205 ? 22.111 8.531 6.452 0.50 13.06 205 MET A N 1
ATOM 1668 N N B MET A 1 205 ? 22.065 8.317 6.214 0.50 13.80 205 MET A N 1
ATOM 1669 C CA A MET A 1 205 ? 20.740 8.759 5.990 0.50 12.90 205 MET A CA 1
ATOM 1670 C CA B MET A 1 205 ? 20.742 8.324 5.625 0.50 13.61 205 MET A CA 1
ATOM 1671 C C A MET A 1 205 ? 20.702 9.187 4.519 0.50 12.47 205 MET A C 1
ATOM 1672 C C B MET A 1 205 ? 20.702 9.091 4.313 0.50 12.92 205 MET A C 1
ATOM 1673 O O A MET A 1 205 ? 19.700 8.964 3.832 0.50 13.01 205 MET A O 1
ATOM 1674 O O B MET A 1 205 ? 19.695 9.083 3.613 0.50 13.70 205 MET A O 1
ATOM 1683 N N A SER A 1 206 ? 21.797 9.800 4.066 0.50 12.51 206 SER A N 1
ATOM 1684 N N B SER A 1 206 ? 21.800 9.758 3.991 0.50 12.76 206 SER A N 1
ATOM 1685 C CA A SER A 1 206 ? 21.925 10.416 2.749 0.50 13.06 206 SER A CA 1
ATOM 1686 C CA B SER A 1 206 ? 21.929 10.428 2.723 0.50 13.14 206 SER A CA 1
ATOM 1687 C C . SER A 1 206 ? 22.487 9.487 1.669 1.00 12.55 206 SER A C 1
ATOM 1688 O O . SER A 1 206 ? 22.560 9.856 0.515 1.00 13.83 206 SER A O 1
ATOM 1691 N N . GLN A 1 207 ? 22.909 8.279 2.054 1.00 13.00 207 GLN A N 1
ATOM 1692 C CA . GLN A 1 207 ? 23.358 7.315 1.063 1.00 13.10 207 GLN A CA 1
ATOM 1693 C C . GLN A 1 207 ? 22.181 7.003 0.143 1.00 12.64 207 GLN A C 1
ATOM 1694 O O . GLN A 1 207 ? 21.022 6.952 0.571 1.00 12.81 207 GLN A O 1
ATOM 1700 N N . ARG A 1 208 ? 22.468 6.771 -1.130 1.00 12.43 208 ARG A N 1
ATOM 1701 C CA . ARG A 1 208 ? 21.412 6.607 -2.135 1.00 12.48 208 ARG A CA 1
ATOM 1702 C C . ARG A 1 208 ? 20.535 5.387 -1.863 1.00 12.54 208 ARG A C 1
ATOM 1703 O O . ARG A 1 208 ? 19.365 5.384 -2.235 1.00 13.60 208 ARG A O 1
ATOM 1711 N N . THR A 1 209 ? 21.098 4.368 -1.212 1.00 12.97 209 THR A N 1
ATOM 1712 C CA . THR A 1 209 ? 20.368 3.172 -0.820 1.00 13.99 209 THR A CA 1
ATOM 1713 C C . THR A 1 209 ? 19.360 3.450 0.287 1.00 13.37 209 THR A C 1
ATOM 1714 O O . THR A 1 209 ? 18.509 2.604 0.561 1.00 15.21 209 THR A O 1
ATOM 1718 N N . LYS A 1 210 ? 19.468 4.608 0.931 1.00 12.82 210 LYS A N 1
ATOM 1719 C CA . LYS A 1 210 ? 18.509 5.053 1.930 1.00 12.79 210 LYS A CA 1
ATOM 1720 C C . LYS A 1 210 ? 17.626 6.145 1.339 1.00 11.73 210 LYS A C 1
ATOM 1721 O O . LYS A 1 210 ? 16.445 5.907 1.081 1.00 12.94 210 LYS A O 1
ATOM 1727 N N . THR A 1 211 ? 18.164 7.341 1.136 1.00 11.34 211 THR A N 1
ATOM 1728 C CA . THR A 1 211 ? 17.410 8.436 0.538 1.00 10.92 211 THR A CA 1
ATOM 1729 C C . THR A 1 211 ? 17.906 8.700 -0.878 1.00 10.58 211 THR A C 1
ATOM 1730 O O . THR A 1 211 ? 19.021 9.191 -1.049 1.00 10.98 211 THR A O 1
ATOM 1734 N N . PRO A 1 212 ? 17.122 8.361 -1.897 1.00 10.44 212 PRO A N 1
ATOM 1735 C CA . PRO A 1 212 ? 17.584 8.516 -3.279 1.00 10.90 212 PRO A CA 1
ATOM 1736 C C . PRO A 1 212 ? 18.016 9.912 -3.671 1.00 10.72 212 PRO A C 1
ATOM 1737 O O . PRO A 1 212 ? 18.895 10.035 -4.540 1.00 11.38 212 PRO A O 1
ATOM 1741 N N . MET A 1 213 ? 17.461 10.950 -3.052 1.00 10.66 213 MET A N 1
ATOM 1742 C CA . MET A 1 213 ? 17.910 12.300 -3.348 1.00 11.25 213 MET A CA 1
ATOM 1743 C C . MET A 1 213 ? 19.351 12.572 -2.901 1.00 11.45 213 MET A C 1
ATOM 1744 O O . MET A 1 213 ? 19.913 13.601 -3.280 1.00 12.49 213 MET A O 1
ATOM 1749 N N . GLY A 1 214 ? 19.928 11.711 -2.073 1.00 11.26 214 GLY A N 1
ATOM 1750 C CA . GLY A 1 214 ? 21.325 11.861 -1.686 1.00 11.89 214 GLY A CA 1
ATOM 1751 C C . GLY A 1 214 ? 21.587 12.898 -0.612 1.00 11.85 214 GLY A C 1
ATOM 1752 O O . GLY A 1 214 ? 22.727 13.291 -0.377 1.00 13.10 214 GLY A O 1
ATOM 1753 N N . HIS A 1 215 ? 20.523 13.319 0.045 1.00 12.12 215 HIS A N 1
ATOM 1754 C CA . HIS A 1 215 ? 20.582 14.246 1.153 1.00 12.29 215 HIS A CA 1
ATOM 1755 C C . HIS A 1 215 ? 19.272 14.075 1.903 1.00 12.44 215 HIS A C 1
ATOM 1756 O O . HIS A 1 215 ? 18.334 13.443 1.406 1.00 13.58 215 HIS A O 1
ATOM 1763 N N . ILE A 1 216 ? 19.202 14.606 3.104 1.00 12.66 216 ILE A N 1
ATOM 1764 C CA . ILE A 1 216 ? 17.991 14.510 3.892 1.00 13.10 216 ILE A CA 1
ATOM 1765 C C . ILE A 1 216 ? 17.241 15.838 3.849 1.00 12.92 216 ILE A C 1
ATOM 1766 O O . ILE A 1 216 ? 17.677 16.807 3.253 1.00 14.28 216 ILE A O 1
ATOM 1771 N N . GLY A 1 217 ? 16.057 15.853 4.434 1.00 12.19 217 GLY A N 1
ATOM 1772 C CA . GLY A 1 217 ? 15.180 16.997 4.338 1.00 12.58 217 GLY A CA 1
ATOM 1773 C C A GLY A 1 217 ? 15.492 17.999 5.416 0.50 12.71 217 GLY A C 1
ATOM 1774 C C B GLY A 1 217 ? 15.454 18.046 5.399 0.50 12.17 217 GLY A C 1
ATOM 1775 O O A GLY A 1 217 ? 16.521 17.927 6.083 0.50 13.52 217 GLY A O 1
ATOM 1776 O O B GLY A 1 217 ? 16.413 17.937 6.164 0.50 13.00 217 GLY A O 1
ATOM 1777 N N A GLU A 1 218 ? 14.588 18.940 5.578 0.50 13.48 218 GLU A N 1
ATOM 1778 N N B GLU A 1 218 ? 14.621 19.078 5.423 0.50 12.71 218 GLU A N 1
ATOM 1779 C CA A GLU A 1 218 ? 14.735 19.967 6.586 0.50 14.35 218 GLU A CA 1
ATOM 1780 C CA B GLU A 1 218 ? 14.674 20.095 6.467 0.50 12.91 218 GLU A CA 1
ATOM 1781 C C A GLU A 1 218 ? 13.343 20.228 7.143 0.50 13.50 218 GLU A C 1
ATOM 1782 C C B GLU A 1 218 ? 13.313 20.219 7.135 0.50 12.42 218 GLU A C 1
ATOM 1783 O O A GLU A 1 218 ? 12.338 19.884 6.513 0.50 13.36 218 GLU A O 1
ATOM 1784 O O B GLU A 1 218 ? 12.297 19.813 6.565 0.50 11.34 218 GLU A O 1
ATOM 1795 N N A PRO A 1 219 ? 13.262 20.765 8.353 0.50 12.88 219 PRO A N 1
ATOM 1796 N N B PRO A 1 219 ? 13.260 20.765 8.349 0.50 12.46 219 PRO A N 1
ATOM 1797 C CA . PRO A 1 219 ? 11.970 20.868 9.041 1.00 12.46 219 PRO A CA 1
ATOM 1798 C C . PRO A 1 219 ? 10.862 21.543 8.231 1.00 11.81 219 PRO A C 1
ATOM 1799 O O . PRO A 1 219 ? 9.700 21.112 8.311 1.00 11.68 219 PRO A O 1
ATOM 1803 N N . ASN A 1 220 ? 11.170 22.580 7.474 1.00 11.79 220 ASN A N 1
ATOM 1804 C CA . ASN A 1 220 ? 10.138 23.239 6.682 1.00 12.17 220 ASN A CA 1
ATOM 1805 C C . ASN A 1 220 ? 9.501 22.323 5.646 1.00 11.38 220 ASN A C 1
ATOM 1806 O O . ASN A 1 220 ? 8.368 22.561 5.259 1.00 11.66 220 ASN A O 1
ATOM 1811 N N . ASP A 1 221 ? 10.199 21.278 5.201 1.00 11.39 221 ASP A N 1
ATOM 1812 C CA . ASP A 1 221 ? 9.582 20.326 4.294 1.00 11.82 221 ASP A CA 1
ATOM 1813 C C . ASP A 1 221 ? 8.318 19.729 4.928 1.00 11.82 221 ASP A C 1
ATOM 1814 O O . ASP A 1 221 ? 7.302 19.484 4.260 1.00 13.85 221 ASP A O 1
ATOM 1819 N N . ILE A 1 222 ? 8.364 19.463 6.208 1.00 10.78 222 ILE A N 1
ATOM 1820 C CA . ILE A 1 222 ? 7.197 18.912 6.877 1.00 11.12 222 ILE A CA 1
ATOM 1821 C C . ILE A 1 222 ? 6.202 20.020 7.232 1.00 10.51 222 ILE A C 1
ATOM 1822 O O . ILE A 1 222 ? 4.994 19.821 7.149 1.00 11.50 222 ILE A O 1
ATOM 1827 N N . ALA A 1 223 ? 6.684 21.208 7.566 1.00 10.95 223 ALA A N 1
ATOM 1828 C CA . ALA A 1 223 ? 5.799 22.308 7.846 1.00 10.91 223 ALA A CA 1
ATOM 1829 C C . ALA A 1 223 ? 4.855 22.587 6.678 1.00 10.38 223 ALA A C 1
ATOM 1830 O O . ALA A 1 223 ? 3.671 22.795 6.891 1.00 10.76 223 ALA A O 1
ATOM 1832 N N . TYR A 1 224 ? 5.365 22.597 5.448 1.00 10.44 224 TYR A N 1
ATOM 1833 C CA . TYR A 1 224 ? 4.518 23.020 4.349 1.00 10.64 224 TYR A CA 1
ATOM 1834 C C . TYR A 1 224 ? 3.390 22.024 4.064 1.00 10.62 224 TYR A C 1
ATOM 1835 O O . TYR A 1 224 ? 2.292 22.429 3.711 1.00 11.23 224 TYR A O 1
ATOM 1844 N N . ILE A 1 225 ? 3.627 20.723 4.163 1.00 10.47 225 ILE A N 1
ATOM 1845 C CA . ILE A 1 225 ? 2.519 19.789 3.962 1.00 10.96 225 ILE A CA 1
ATOM 1846 C C . ILE A 1 225 ? 1.509 19.923 5.097 1.00 10.21 225 ILE A C 1
ATOM 1847 O O . ILE A 1 225 ? 0.305 19.784 4.883 1.00 10.53 225 ILE A O 1
ATOM 1852 N N . CYS A 1 226 ? 1.972 20.240 6.302 1.00 10.07 226 CYS A N 1
ATOM 1853 C CA . CYS A 1 226 ? 1.041 20.458 7.397 1.00 10.19 226 CYS A CA 1
ATOM 1854 C C . CYS A 1 226 ? 0.201 21.714 7.189 1.00 9.66 226 CYS A C 1
ATOM 1855 O O . CYS A 1 226 ? -0.965 21.722 7.566 1.00 10.20 226 CYS A O 1
ATOM 1858 N N . VAL A 1 227 ? 0.758 22.772 6.614 1.00 10.02 227 VAL A N 1
ATOM 1859 C CA . VAL A 1 227 ? -0.058 23.948 6.302 1.00 10.16 227 VAL A CA 1
ATOM 1860 C C . VAL A 1 227 ? -1.193 23.555 5.370 1.00 9.89 227 VAL A C 1
ATOM 1861 O O . VAL A 1 227 ? -2.358 23.895 5.603 1.00 10.50 227 VAL A O 1
ATOM 1865 N N . TYR A 1 228 ? -0.872 22.806 4.318 1.00 9.78 228 TYR A N 1
ATOM 1866 C CA . TYR A 1 228 ? -1.890 22.348 3.389 1.00 10.23 228 TYR A CA 1
ATOM 1867 C C . TYR A 1 228 ? -2.993 21.580 4.119 1.00 9.75 228 TYR A C 1
ATOM 1868 O O . TYR A 1 228 ? -4.181 21.833 3.925 1.00 10.15 228 TYR A O 1
ATOM 1877 N N . LEU A 1 229 ? -2.607 20.618 4.957 1.00 9.75 229 LEU A N 1
ATOM 1878 C CA . LEU A 1 229 ? -3.571 19.762 5.638 1.00 9.83 229 LEU A CA 1
ATOM 1879 C C . LEU A 1 229 ? -4.381 20.487 6.696 1.00 9.89 229 LEU A C 1
ATOM 1880 O O . LEU A 1 229 ? -5.525 20.130 6.936 1.00 10.50 229 LEU A O 1
ATOM 1885 N N . ALA A 1 230 ? -3.818 21.524 7.323 1.00 9.95 230 ALA A N 1
ATOM 1886 C CA . ALA A 1 230 ? -4.553 22.313 8.299 1.00 10.32 230 ALA A CA 1
ATOM 1887 C C A ALA A 1 230 ? -5.525 23.270 7.629 0.50 10.01 230 ALA A C 1
ATOM 1888 C C B ALA A 1 230 ? -5.519 23.277 7.611 0.50 10.78 230 ALA A C 1
ATOM 1889 O O A ALA A 1 2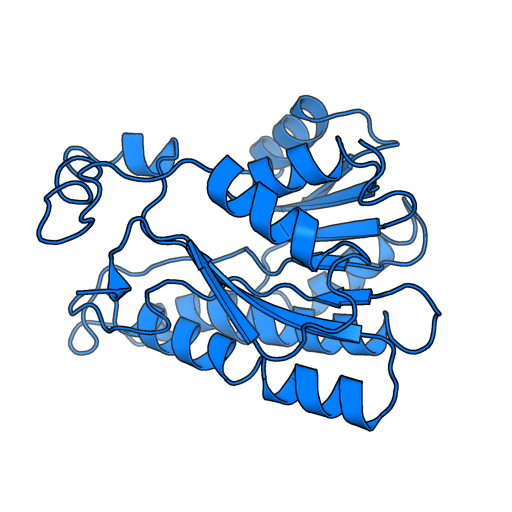30 ? -6.537 23.654 8.227 0.50 10.72 230 ALA A O 1
ATOM 1890 O O B ALA A 1 230 ? -6.555 23.649 8.176 0.50 11.68 230 ALA A O 1
ATOM 1892 N N A SER A 1 231 ? -5.228 23.653 6.403 0.50 9.63 231 SER A N 1
ATOM 1893 N N B SER A 1 231 ? -5.170 23.677 6.401 0.50 11.45 231 SER A N 1
ATOM 1894 C CA A SER A 1 231 ? -6.004 24.667 5.737 0.50 9.61 231 SER A CA 1
ATOM 1895 C CA B SER A 1 231 ? -5.914 24.676 5.663 0.50 11.87 231 SER A CA 1
ATOM 1896 C C A SER A 1 231 ? -7.247 24.066 5.127 0.50 10.40 231 SER A C 1
ATOM 1897 C C B SER A 1 231 ? -7.175 24.078 5.046 0.50 12.01 231 SER A C 1
ATOM 1898 O O A SER A 1 231 ? -7.363 22.873 4.935 0.50 11.29 231 SER A O 1
ATOM 1899 O O B SER A 1 231 ? -7.264 22.892 4.798 0.50 12.23 231 SER A O 1
ATOM 1904 N N A ASN A 1 232 ? -8.162 24.951 4.755 0.50 10.40 232 ASN A N 1
ATOM 1905 N N B ASN A 1 232 ? -8.141 24.947 4.755 0.50 11.26 232 ASN A N 1
ATOM 1906 C CA . ASN A 1 232 ? -9.364 24.542 4.069 1.00 10.83 232 ASN A CA 1
ATOM 1907 C C . ASN A 1 232 ? -9.088 24.142 2.614 1.00 10.73 232 ASN A C 1
ATOM 1908 O O . ASN A 1 232 ? -9.981 23.603 1.961 1.00 11.51 232 ASN A O 1
ATOM 1913 N N . GLU A 1 233 ? -7.875 24.354 2.122 1.00 10.95 233 GLU A N 1
ATOM 1914 C CA . GLU A 1 233 ? -7.477 23.870 0.807 1.00 10.83 233 GLU A CA 1
ATOM 1915 C C . GLU A 1 233 ? -7.624 22.379 0.688 1.00 10.72 233 GLU A C 1
ATOM 1916 O O . GLU A 1 233 ? -7.826 21.866 -0.417 1.00 12.36 233 GLU A O 1
ATOM 1922 N N . SER A 1 234 ? -7.499 21.661 1.812 1.00 10.30 234 SER A N 1
ATOM 1923 C CA . SER A 1 234 ? -7.522 20.200 1.835 1.00 9.94 234 SER A CA 1
ATOM 1924 C C . SER A 1 234 ? -8.838 19.633 2.380 1.00 10.03 234 SER A C 1
ATOM 1925 O O . SER A 1 234 ? -8.884 18.517 2.854 1.00 10.15 234 SER A O 1
ATOM 1928 N N . LYS A 1 235 ? -9.930 20.385 2.187 1.00 10.43 235 LYS A N 1
ATOM 1929 C CA . LYS A 1 235 ? -11.227 20.021 2.726 1.00 10.70 235 LYS A CA 1
ATOM 1930 C C . LYS A 1 235 ? -11.807 18.695 2.203 1.00 10.34 235 LYS A C 1
ATOM 1931 O O . LYS A 1 235 ? -12.761 18.192 2.809 1.00 11.16 235 LYS A O 1
ATOM 1937 N N . PHE A 1 236 ? -11.288 18.150 1.100 1.00 10.05 236 PHE A N 1
ATOM 1938 C CA . PHE A 1 236 ? -11.726 16.841 0.616 1.00 9.85 236 PHE A CA 1
ATOM 1939 C C . PHE A 1 236 ? -10.729 15.733 0.929 1.00 9.47 236 PHE A C 1
ATOM 1940 O O . PHE A 1 236 ? -10.953 14.600 0.563 1.00 11.09 236 PHE A O 1
ATOM 1948 N N . ALA A 1 237 ? -9.636 16.047 1.626 1.00 9.43 237 ALA A N 1
ATOM 1949 C CA . ALA A 1 237 ? -8.634 15.041 2.001 1.00 9.73 237 ALA A CA 1
ATOM 1950 C C . ALA A 1 237 ? -8.903 14.562 3.413 1.00 9.19 237 ALA A C 1
ATOM 1951 O O . ALA A 1 237 ? -8.803 15.339 4.371 1.00 9.79 237 ALA A O 1
ATOM 1953 N N . THR A 1 238 ? -9.193 13.285 3.542 1.00 9.24 238 THR A N 1
ATOM 1954 C CA . THR A 1 238 ? -9.332 12.687 4.865 1.00 8.99 238 THR A CA 1
ATOM 1955 C C . THR A 1 238 ? -9.008 11.203 4.747 1.00 9.54 238 THR A C 1
ATOM 1956 O O . THR A 1 238 ? -9.285 10.562 3.718 1.00 10.15 238 THR A O 1
ATOM 1960 N N . GLY A 1 239 ? -8.381 10.669 5.780 1.00 8.84 239 GLY A N 1
ATOM 1961 C CA . GLY A 1 239 ? -8.037 9.275 5.795 1.00 9.47 239 GLY A CA 1
ATOM 1962 C C . GLY A 1 239 ? -6.842 8.892 4.958 1.00 9.95 239 GLY A C 1
ATOM 1963 O O . GLY A 1 239 ? -6.668 7.704 4.681 1.00 11.24 239 GLY A O 1
ATOM 1964 N N . SER A 1 240 ? -6.025 9.874 4.589 1.00 10.57 240 SER A N 1
ATOM 1965 C CA . SER A 1 240 ? -4.917 9.669 3.687 1.00 11.46 240 SER A CA 1
ATOM 1966 C C . SER A 1 240 ? -3.584 9.923 4.315 1.00 9.70 240 SER A C 1
ATOM 1967 O O . SER A 1 240 ? -3.467 10.580 5.340 1.00 10.58 240 SER A O 1
ATOM 1970 N N . GLU A 1 241 ? -2.560 9.388 3.653 1.00 10.73 241 GLU A N 1
ATOM 1971 C CA . GLU A 1 241 ? -1.174 9.410 4.066 1.00 9.88 241 GLU A CA 1
ATOM 1972 C C . GLU A 1 241 ? -0.381 10.302 3.114 1.00 10.04 241 GLU A C 1
ATOM 1973 O O . GLU A 1 241 ? -0.385 10.089 1.913 1.00 11.38 241 GLU A O 1
ATOM 1979 N N . PHE A 1 242 ? 0.352 11.254 3.671 1.00 9.73 242 PHE A N 1
ATOM 1980 C CA . PHE A 1 242 ? 1.121 12.231 2.903 1.00 10.26 242 PHE A CA 1
ATOM 1981 C C . PHE A 1 242 ? 2.585 12.045 3.214 1.00 10.15 242 PHE A C 1
ATOM 1982 O O . PHE A 1 242 ? 3.031 12.322 4.335 1.00 11.05 242 PHE A O 1
ATOM 1990 N N . VAL A 1 243 ? 3.340 11.544 2.241 1.00 10.37 243 VAL A N 1
ATOM 1991 C CA . VAL A 1 243 ? 4.727 11.126 2.415 1.00 10.37 243 VAL A CA 1
ATOM 1992 C C . VAL A 1 243 ? 5.667 12.174 1.825 1.00 9.85 243 VAL A C 1
ATOM 1993 O O . VAL A 1 243 ? 5.511 12.577 0.674 1.00 11.42 243 VAL A O 1
ATOM 1997 N N . VAL A 1 244 ? 6.659 12.580 2.611 1.00 9.39 244 VAL A N 1
ATOM 1998 C CA . VAL A 1 244 ? 7.644 13.581 2.191 1.00 9.72 244 VAL A CA 1
ATOM 1999 C C . VAL A 1 244 ? 9.007 13.032 2.622 1.00 9.64 244 VAL A C 1
ATOM 2000 O O . VAL A 1 244 ? 9.422 13.211 3.754 1.00 10.47 244 VAL A O 1
ATOM 2004 N N . ASP A 1 245 ? 9.649 12.287 1.719 1.00 9.70 245 ASP A N 1
ATOM 2005 C CA . ASP A 1 245 ? 10.743 11.390 2.141 1.00 9.45 245 ASP A CA 1
ATOM 2006 C C . ASP A 1 245 ? 11.942 11.321 1.229 1.00 9.47 245 ASP A C 1
ATOM 2007 O O . ASP A 1 245 ? 12.778 10.418 1.429 1.00 9.98 245 ASP A O 1
ATOM 2012 N N . GLY A 1 246 ? 12.056 12.176 0.227 1.00 9.54 246 GLY A N 1
ATOM 2013 C CA . GLY A 1 246 ? 13.225 12.141 -0.610 1.00 9.75 246 GLY A CA 1
ATOM 2014 C C . GLY A 1 246 ? 13.363 10.902 -1.477 1.00 9.69 246 GLY A C 1
ATOM 2015 O O . GLY A 1 246 ? 14.422 10.661 -2.031 1.00 10.40 246 GLY A O 1
ATOM 2016 N N . GLY A 1 247 ? 12.262 10.149 -1.615 1.00 9.66 247 GLY A N 1
ATOM 2017 C CA . GLY A 1 247 ? 12.229 8.923 -2.368 1.00 9.82 247 GLY A CA 1
ATOM 2018 C C . GLY A 1 247 ? 12.447 7.660 -1.589 1.00 9.65 247 GLY A C 1
ATOM 2019 O O . GLY A 1 247 ? 12.469 6.596 -2.157 1.00 9.95 247 GLY A O 1
ATOM 2020 N N . TYR A 1 248 ? 12.588 7.754 -0.259 1.00 9.71 248 TYR A N 1
ATOM 2021 C CA . TYR A 1 248 ? 12.966 6.609 0.564 1.00 10.28 248 TYR A CA 1
ATOM 2022 C C . TYR A 1 248 ? 12.072 5.391 0.298 1.00 9.89 248 TYR A C 1
ATOM 2023 O O . TYR A 1 248 ? 12.546 4.267 0.139 1.00 11.00 248 TYR A O 1
ATOM 2032 N N . THR A 1 249 ? 10.765 5.605 0.311 1.00 9.87 249 THR A N 1
ATOM 2033 C CA . THR A 1 249 ? 9.807 4.512 0.189 1.00 10.56 249 THR A CA 1
ATOM 2034 C C . THR A 1 249 ? 9.481 4.133 -1.242 1.00 10.45 249 THR A C 1
ATOM 2035 O O . THR A 1 249 ? 8.879 3.106 -1.465 1.00 13.20 249 THR A O 1
ATOM 2039 N N . ALA A 1 250 ? 9.914 4.922 -2.208 1.00 10.24 250 ALA A N 1
ATOM 2040 C CA . ALA A 1 250 ? 9.653 4.647 -3.617 1.00 10.37 250 ALA A CA 1
ATOM 2041 C C . ALA A 1 250 ? 10.495 3.510 -4.165 1.00 10.49 250 ALA A C 1
ATOM 2042 O O . ALA A 1 250 ? 10.162 2.987 -5.215 1.00 11.61 250 ALA A O 1
ATOM 2044 N N . GLN A 1 251 ? 11.599 3.172 -3.499 1.00 11.41 251 GLN A N 1
ATOM 2045 C CA . GLN A 1 251 ? 12.444 2.027 -3.892 1.00 11.49 251 GLN A CA 1
ATOM 2046 C C . GLN A 1 251 ? 12.359 0.863 -2.903 1.00 11.19 251 GLN A C 1
ATOM 2047 O O . GLN A 1 251 ? 11.908 1.110 -1.754 1.00 12.52 251 GLN A O 1
#

CATH classification: 3.40.50.720

Secondary structure (DSSP, 8-state):
--TTTT-EEEETTTTSHHHHHHHHHHHHTT-EEEEEES-HHHHHHHHHHH--TTTEEEEE--TT-HHHHHHHHHHHHHHHSS--EEEE---------TTT--HHHHHHHHIIIIIHHHHHHHHHHHHHTTSSS-EEEEEE--GGGTS--TT-HHHHHHHHHHHHHHHHHHHHHHHTT-SEEEEEEEE--B--HHHHTSTTHHHHHTSTTT-TTSS-B-HHHHHHHHHHHHSGGGTT--S-EEEESTTGGG-

InterPro domains:
  IPR002347 Short-chain dehydrogenase/reductase SDR [PF13561] (18-250)
  IPR002347 Short-chain dehydrogenase/reductase SDR [PR00080] (82-93)
  IPR002347 Short-chain dehydrogenase/reductase SDR [PR00080] (136-144)
  IPR002347 Short-chain dehydrogenase/reductase SDR [PR00080] (156-175)
  IPR002347 Short-chain dehydrogenase/reductase SDR [PR00081] (9-26)
  IPR002347 Short-chain dehydrogenase/reductase SDR [PR00081] (82-93)
  IPR002347 Short-chain dehydrogenase/reductase SDR [PR00081] (130-146)
  IPR002347 Short-chain dehydrogenase/reductase SDR [PR00081] (156-175)
  IPR002347 Short-chain dehydrogenase/reductase SDR [PR00081] (179-196)
  IPR002347 Short-chain dehydrogenase/reductase SDR [PR00081] (213-233)
  IPR020904 Short-chain dehydrogenase/reductase, conserved site [PS00061] (143-171)
  IPR036291 NAD(P)-binding domain superfamily [SSF51735] (6-251)
  IPR051122 SDR DHRS6-like [PTHR43477] (2-251)

Foldseek 3Di:
DQQQALAEEEQEVLLFFLNVLLLLVCLVNHYAYEYEDQDPVSQQVSQVVRHDLLRYHYDYDQLLDLVVLVVSQVVSCVNR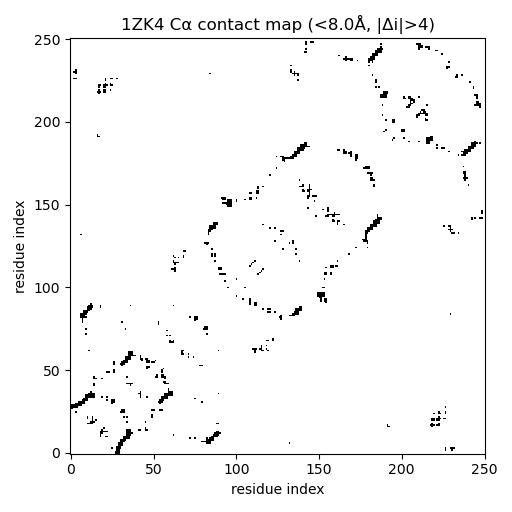NAHQEYELDDFDFAQAFPVPQDPVNLVVRCSRLPVSLVSNLVVQLVRNFPPPSLHEYEYEAAVLLVDPDRGGHSNSVSRVNSLQVQLVSQVVCVVVVRSYAGEYEHEADEDTVVCVVDPCNQQVCLPCQAQVQSGGHYSNLSSVVSSCRRGCVCSVDHSYYHYDHNCRPVD

Sequence (251 aa):
SNRLLDDGGKVAIITGGTLGIGLAIATKFVEEEGAKVMITGRHSDVGEKAAKSVGTPDQIQFFQHDSSSDEDGWTKLFDATTEEKKAFGPVSTLVNNAGIAVNNKKSVEETTTAEWRKLLAVNLDGVFFGTRLGIQRMMKKNKGLGASIIINNMMSSSSIIEGFVGDPSLGAYNASKGAVRIMMSSKSAALDCALKDYDVRVNTVHPGYYIIKTPLVDDLPGAEEAMMSSQRTKTPMGHIGEEPNDIAYICVYLASSNESKFATGSEFVVDGGYTAQ